Protein AF-A0A2A2LIA4-F1 (afdb_monomer)

Sequence (223 aa):
MKGRTFFHKDDDEQIWFKDVHNFESSIDRNDKFMRRLDEADVTEELPTFEFWTTPRPILTLPLILPIAAPSRVIEQTTTTTSLPEPTKKPNPGTKICPGGFTTIQHNCYRKINKKLTYELADKACKDLNKNAHLPIFTSNSEIEDITTKFGDSYWLAMKRDKQDVYKWVLPNGQEVTYFNWKKKKYRWLSDLDEPSNTGGHEDCVESYIYYDEAKMNDLECDA

InterPro domains:
  IPR001304 C-type lectin-like [PF00059] (115-222)
  IPR001304 C-type lectin-like [PS50041] (104-223)
  IPR001304 C-type lectin-like [SM00034] (97-223)
  IPR016186 C-type lectin-like/link domain superfamily [G3DSA:3.10.100.10] (76-223)
  IPR016187 C-type lectin fold [SSF56436] (80-222)
  IPR050111 C-type lectin and snaclec domain-containing protein [PTHR22803] (79-222)

Solvent-accessible surface area (backbone atoms only — not comparable to full-atom values): 14747 Å² total; per-residue (Å²): 131,59,40,25,29,38,30,28,59,77,95,69,74,96,76,72,91,82,85,79,76,100,69,79,96,66,93,65,86,84,78,97,77,89,84,82,90,79,87,84,92,78,93,75,91,78,83,88,78,84,81,81,84,77,87,78,86,84,81,83,78,83,85,79,78,86,79,84,78,81,82,81,80,84,80,81,81,78,84,77,90,75,78,87,77,80,85,75,76,81,63,97,80,66,80,77,46,62,92,86,35,44,69,51,96,94,44,23,38,30,86,41,98,45,70,46,29,50,68,56,37,42,49,50,19,36,72,76,34,85,51,23,29,34,38,79,70,81,47,70,67,60,48,47,55,48,39,75,73,66,63,74,46,27,48,36,42,41,30,48,34,93,90,41,82,91,39,44,23,35,90,87,70,47,71,63,90,60,86,55,50,35,66,56,94,53,92,88,49,74,94,57,39,40,74,62,44,69,98,74,56,29,42,23,32,30,39,38,75,52,97,92,40,73,19,34,33,51,32,46,45,81,89

Secondary structure (DSSP, 8-state):
--EEEEEE---------SSS----S---S---------------PPP------PPPP------PPPPPPPP----------PPPPP-PPPPTTS--PPTTPEEETTEEEEEEEEE--HHHHHHHHHHH-TTEES-----HHHHHHHHHHH-S-EEEEEEE-SS-TT-EE-TTSPBP----B---SSTT-GGGPSS--GGG---EEEEEEETTEEEEEEE-TT-

Foldseek 3Di:
DFAEEWEAADPDDDDDDPDDDPDDPDPDDDDDDDDDPDDDDDDDDDDDDDDDDDDDDDDDDDDDDDDDDDDDDDDDDDDDDDDDDPDDDDDPPDPDEPPQWDDDPNHTYHYDHHHDFQVVRQVVQCVVPVSYGHAQDDDQSRQLSCCVVPPHKTWHQWWQDPVDNVWIAGPVRHTRDDFFWDDDPDPPCPCGTPPNCVVVAQGTWMFDQDPNGTHIYGGHRGD

Structure (mmCIF, N/CA/C/O backbone):
data_AF-A0A2A2LIA4-F1
#
_entry.id   AF-A0A2A2LIA4-F1
#
loop_
_atom_site.group_PDB
_atom_site.id
_atom_site.type_symbol
_atom_site.label_atom_id
_atom_site.label_alt_id
_atom_site.label_comp_id
_atom_site.label_asym_id
_atom_site.label_entity_id
_atom_site.label_seq_id
_atom_site.pdbx_PDB_ins_code
_atom_site.Cartn_x
_atom_site.Cartn_y
_atom_site.Cartn_z
_atom_site.occupancy
_atom_site.B_iso_or_equi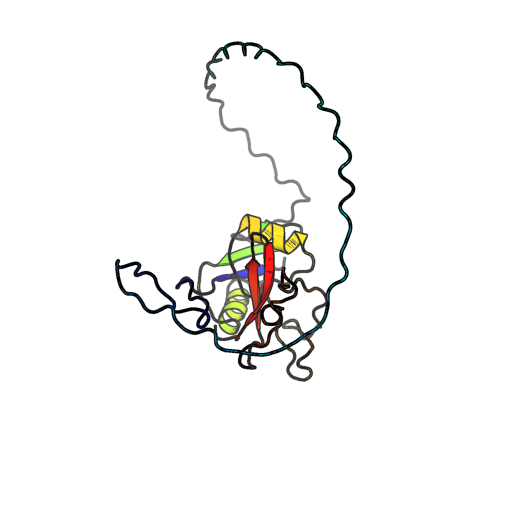v
_atom_site.auth_seq_id
_atom_site.auth_comp_id
_atom_site.auth_asym_id
_atom_site.auth_atom_id
_atom_site.pdbx_PDB_model_num
ATOM 1 N N . MET A 1 1 ? -19.290 9.794 5.042 1.00 50.97 1 MET A N 1
ATOM 2 C CA . MET A 1 1 ? -17.862 9.561 5.352 1.00 50.97 1 MET A CA 1
ATOM 3 C C . MET A 1 1 ? -17.317 8.529 4.380 1.00 50.97 1 MET A C 1
ATOM 5 O O . MET A 1 1 ? -18.082 7.653 3.986 1.00 50.97 1 MET A O 1
ATOM 9 N N . LYS A 1 2 ? -16.056 8.668 3.958 1.00 57.84 2 LYS A N 1
ATOM 10 C CA . LYS A 1 2 ? -15.375 7.681 3.109 1.00 57.84 2 LYS A CA 1
ATOM 11 C C . LYS A 1 2 ? -14.790 6.579 3.994 1.00 57.84 2 LYS A C 1
ATOM 13 O O . LYS A 1 2 ? -14.280 6.881 5.071 1.00 57.84 2 LYS A O 1
ATOM 18 N N . GLY A 1 3 ? -14.956 5.329 3.582 1.00 52.12 3 GLY A N 1
ATOM 19 C CA . GLY A 1 3 ? -14.364 4.171 4.248 1.00 52.12 3 GLY A CA 1
ATOM 20 C C . GLY A 1 3 ? -13.067 3.782 3.551 1.00 52.12 3 GLY A C 1
ATOM 21 O O . GLY A 1 3 ? -12.868 4.091 2.384 1.00 52.12 3 GLY A O 1
ATOM 22 N N . ARG A 1 4 ? -12.176 3.107 4.255 1.00 76.88 4 ARG A N 1
ATOM 23 C CA . ARG A 1 4 ? -11.009 2.444 3.687 1.00 76.88 4 ARG A CA 1
ATOM 24 C C . ARG A 1 4 ? -11.081 0.985 4.091 1.00 76.88 4 ARG A C 1
ATOM 26 O O . ARG A 1 4 ? -11.391 0.666 5.239 1.00 76.88 4 ARG A O 1
ATOM 33 N N . THR A 1 5 ? -10.858 0.105 3.141 1.00 59.53 5 THR A N 1
ATOM 34 C CA . THR A 1 5 ? -10.964 -1.340 3.332 1.00 59.53 5 THR A CA 1
ATOM 35 C C . THR A 1 5 ? -9.731 -1.998 2.788 1.00 59.53 5 THR A C 1
ATOM 37 O O . THR A 1 5 ? -9.160 -1.511 1.825 1.00 59.53 5 THR A O 1
ATOM 40 N N . PHE A 1 6 ? -9.337 -3.098 3.400 1.00 68.56 6 PHE A N 1
ATOM 41 C CA . PHE A 1 6 ? -8.179 -3.856 2.969 1.00 68.56 6 PHE A CA 1
ATOM 42 C C . PHE A 1 6 ? -8.475 -5.345 3.041 1.00 68.56 6 PHE A C 1
ATOM 44 O O . PHE A 1 6 ? -9.321 -5.786 3.825 1.00 68.56 6 PHE A O 1
ATOM 51 N N . PHE A 1 7 ? -7.792 -6.078 2.176 1.00 63.38 7 PHE A N 1
ATOM 52 C CA . PHE A 1 7 ? -7.954 -7.500 1.937 1.00 63.38 7 PHE A CA 1
ATOM 53 C C . PHE A 1 7 ? -6.605 -8.175 2.145 1.00 63.38 7 PHE A C 1
ATOM 55 O O . PHE A 1 7 ? -5.570 -7.563 1.875 1.00 63.38 7 PHE A O 1
ATOM 62 N N . HIS A 1 8 ? -6.637 -9.402 2.654 1.00 53.94 8 HIS A N 1
ATOM 63 C CA . HIS A 1 8 ? -5.439 -10.213 2.831 1.00 53.94 8 HIS A CA 1
ATOM 64 C C . HIS A 1 8 ? -4.835 -10.619 1.495 1.00 53.94 8 HIS A C 1
ATOM 66 O O . HIS A 1 8 ? -5.548 -10.764 0.505 1.00 53.94 8 HIS A O 1
ATOM 72 N N . LYS A 1 9 ? -3.533 -10.875 1.522 1.00 55.34 9 LYS A N 1
ATOM 73 C CA . LYS A 1 9 ? -2.814 -11.683 0.541 1.00 55.34 9 LYS A CA 1
ATOM 74 C C . LYS A 1 9 ? -2.535 -13.050 1.175 1.00 55.34 9 LYS A C 1
ATOM 76 O O . LYS A 1 9 ? -2.606 -13.188 2.392 1.00 55.34 9 LYS A O 1
ATOM 81 N N . ASP A 1 10 ? -2.339 -14.074 0.367 1.00 48.66 10 ASP A N 1
ATOM 82 C CA . ASP A 1 10 ? -2.285 -15.465 0.787 1.00 48.66 10 ASP A CA 1
ATOM 83 C C . ASP A 1 10 ? -1.450 -15.805 2.044 1.00 48.66 10 ASP A C 1
ATOM 85 O O . ASP A 1 10 ? -0.236 -15.671 2.042 1.00 48.66 10 ASP A O 1
ATOM 89 N N . ASP A 1 11 ? -2.082 -16.372 3.081 1.00 50.31 11 ASP A N 1
ATOM 90 C CA . ASP A 1 11 ? -1.447 -17.367 3.954 1.00 50.31 11 ASP A CA 1
ATOM 91 C C . ASP A 1 11 ? -1.184 -18.624 3.116 1.00 50.31 11 ASP A C 1
ATOM 93 O O . ASP A 1 11 ? -2.090 -19.441 2.965 1.00 50.31 11 ASP A O 1
ATOM 97 N N . ASP A 1 12 ? -0.016 -18.704 2.494 1.00 39.28 12 ASP A N 1
ATOM 98 C CA . ASP A 1 12 ? 0.720 -19.943 2.252 1.00 39.28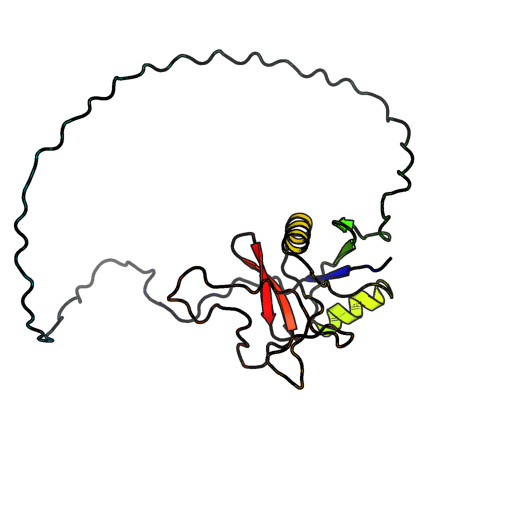 12 ASP A CA 1
ATOM 99 C C . ASP A 1 12 ? 2.209 -19.574 2.233 1.00 39.28 12 ASP A C 1
ATOM 101 O O . ASP A 1 12 ? 2.725 -18.994 1.288 1.00 39.28 12 ASP A O 1
ATOM 105 N N . GLU A 1 13 ? 2.851 -19.893 3.354 1.00 35.91 13 GLU A N 1
ATOM 106 C CA . GLU A 1 13 ? 4.274 -20.182 3.508 1.00 35.91 13 GLU A CA 1
ATOM 107 C C . GLU A 1 13 ? 5.313 -19.117 3.114 1.00 35.91 13 GLU A C 1
ATOM 109 O O . GLU A 1 13 ? 5.518 -18.715 1.973 1.00 35.91 13 GLU A O 1
ATOM 114 N N . GLN A 1 14 ? 6.133 -18.791 4.112 1.00 37.91 14 GLN A N 1
ATOM 115 C CA . GLN A 1 14 ? 7.548 -18.516 3.910 1.00 37.91 14 GLN A CA 1
ATOM 116 C C . GLN A 1 14 ? 8.137 -19.481 2.862 1.00 37.91 14 GLN A C 1
ATOM 118 O O . GLN A 1 14 ? 8.337 -20.656 3.163 1.00 37.91 14 GLN A O 1
ATOM 123 N N . ILE A 1 15 ? 8.453 -18.986 1.663 1.00 27.44 15 ILE A N 1
ATOM 124 C CA . ILE A 1 15 ? 9.435 -19.588 0.752 1.00 27.44 15 ILE A CA 1
ATOM 125 C C . ILE A 1 15 ? 10.368 -18.477 0.271 1.00 27.44 15 ILE A C 1
ATOM 127 O O . ILE A 1 15 ? 10.061 -17.758 -0.668 1.00 27.44 15 ILE A O 1
ATOM 131 N N . TRP A 1 16 ? 11.332 -18.085 1.110 1.00 22.58 16 TRP A N 1
ATOM 132 C CA . TRP A 1 16 ? 12.700 -18.628 1.229 1.00 22.58 16 TRP A CA 1
ATOM 133 C C . TRP A 1 16 ? 13.611 -18.138 0.101 1.00 22.58 16 TRP A C 1
ATOM 135 O O . TRP A 1 16 ? 13.330 -18.326 -1.079 1.00 22.58 16 TRP A O 1
ATOM 145 N N . PHE A 1 17 ? 14.756 -17.573 0.499 1.00 26.48 17 PHE A N 1
ATOM 146 C CA . PHE A 1 17 ? 15.964 -17.534 -0.317 1.00 26.48 17 PHE A CA 1
ATOM 147 C C . PHE A 1 17 ? 16.120 -18.858 -1.082 1.00 26.48 17 PHE A C 1
ATOM 149 O O . PHE A 1 17 ? 16.369 -19.908 -0.493 1.00 26.48 17 PHE A O 1
ATOM 156 N N . LYS A 1 18 ? 15.994 -18.779 -2.399 1.00 26.25 18 LYS A N 1
ATOM 157 C CA . LYS A 1 18 ? 16.414 -19.774 -3.381 1.00 26.25 18 LYS A CA 1
ATOM 158 C C . LYS A 1 18 ? 17.190 -18.933 -4.396 1.00 26.25 18 LYS A C 1
ATOM 160 O O . LYS A 1 18 ? 16.578 -18.227 -5.177 1.00 26.25 18 LYS A O 1
ATOM 165 N N . ASP A 1 19 ? 18.494 -18.715 -4.288 1.00 28.97 19 ASP A N 1
ATOM 166 C CA . ASP A 1 19 ? 19.585 -19.599 -3.913 1.00 28.97 19 ASP A CA 1
ATOM 167 C C . ASP A 1 19 ? 20.674 -18.830 -3.154 1.00 28.97 19 ASP A C 1
ATOM 169 O O . ASP A 1 19 ? 21.338 -17.982 -3.741 1.00 28.97 19 ASP A O 1
ATOM 173 N N . VAL A 1 20 ? 20.955 -19.185 -1.899 1.00 30.81 20 VAL A N 1
ATOM 174 C CA . VAL A 1 20 ? 22.342 -19.186 -1.408 1.00 30.81 20 VAL A CA 1
ATOM 175 C C . VAL A 1 20 ? 22.462 -20.276 -0.339 1.00 30.81 20 VAL A C 1
ATOM 177 O O . VAL A 1 20 ? 21.836 -20.197 0.711 1.00 30.81 20 VAL A O 1
ATOM 180 N N . HIS A 1 21 ? 23.289 -21.282 -0.622 1.00 28.61 21 HIS A N 1
ATOM 181 C CA . HIS A 1 21 ? 23.721 -22.355 0.284 1.00 28.61 21 HIS A CA 1
ATOM 182 C C . HIS A 1 21 ? 22.735 -23.491 0.575 1.00 28.61 21 HIS A C 1
ATOM 184 O O . HIS A 1 21 ? 22.315 -23.731 1.703 1.00 28.61 21 HIS A O 1
ATOM 190 N N . ASN A 1 22 ? 22.570 -24.346 -0.432 1.00 30.38 22 ASN A N 1
ATOM 191 C CA . ASN A 1 22 ? 22.435 -25.782 -0.203 1.00 30.38 22 ASN A CA 1
ATOM 192 C C . ASN A 1 22 ? 23.801 -26.358 0.256 1.00 30.38 22 ASN A C 1
ATOM 194 O O . ASN A 1 22 ? 24.481 -27.051 -0.497 1.00 30.38 22 ASN A O 1
ATOM 198 N N . PHE A 1 23 ? 24.246 -26.004 1.469 1.00 31.83 23 PHE A N 1
ATOM 199 C CA . PHE A 1 23 ? 25.424 -26.600 2.109 1.00 31.83 23 PHE A CA 1
ATOM 200 C C . PHE A 1 23 ? 25.097 -27.005 3.553 1.00 31.83 23 PHE A C 1
ATOM 202 O O . PHE A 1 23 ? 25.142 -26.208 4.485 1.00 31.83 23 PHE A O 1
ATOM 209 N N . GLU A 1 24 ? 24.746 -28.286 3.659 1.00 31.02 24 GLU A N 1
ATOM 210 C CA . GLU A 1 24 ? 25.014 -29.202 4.770 1.00 31.02 24 GLU A CA 1
ATOM 211 C C . GLU A 1 24 ? 24.326 -28.959 6.123 1.00 31.02 24 GLU A C 1
ATOM 213 O O . GLU A 1 24 ? 24.878 -28.403 7.069 1.00 31.02 24 GLU A O 1
ATOM 218 N N . SER A 1 25 ? 23.170 -29.611 6.280 1.00 34.22 25 SER A N 1
ATOM 219 C CA . SER A 1 25 ? 22.813 -30.262 7.546 1.00 34.22 25 SER A CA 1
ATOM 220 C C . SER A 1 25 ? 22.955 -31.784 7.418 1.00 34.22 25 SER A C 1
ATOM 222 O O . SER A 1 25 ? 21.998 -32.542 7.508 1.00 34.22 25 SER A O 1
ATOM 224 N N . SER A 1 26 ? 24.188 -32.251 7.232 1.00 29.53 26 SER A N 1
ATOM 225 C CA . SER A 1 26 ? 24.583 -33.571 7.727 1.00 29.53 26 SER A CA 1
ATOM 226 C C . SER A 1 26 ? 26.056 -33.535 8.108 1.00 29.53 26 SER A C 1
ATOM 228 O O . SER A 1 26 ? 26.933 -33.954 7.357 1.00 29.53 26 SER A O 1
ATOM 230 N N . ILE A 1 27 ? 26.329 -33.048 9.318 1.00 37.44 27 ILE A N 1
ATOM 231 C CA . ILE A 1 27 ? 27.496 -33.529 10.054 1.00 37.44 27 ILE A CA 1
ATOM 232 C C . ILE A 1 27 ? 27.199 -35.001 10.361 1.00 37.44 27 ILE A C 1
ATOM 234 O O . ILE A 1 27 ? 26.662 -35.332 11.418 1.00 37.44 27 ILE A O 1
ATOM 238 N N . ASP A 1 28 ? 27.498 -35.871 9.399 1.00 34.09 28 ASP A N 1
ATOM 239 C CA . ASP A 1 28 ? 27.907 -37.228 9.709 1.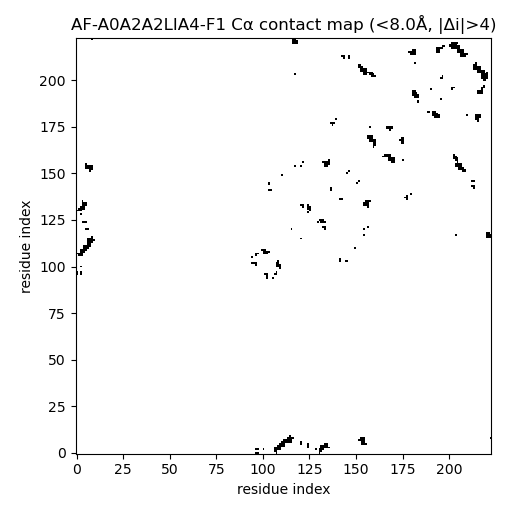00 34.09 28 ASP A CA 1
ATOM 240 C C . ASP A 1 28 ? 29.435 -37.253 9.782 1.00 34.09 28 ASP A C 1
ATOM 242 O O . ASP A 1 28 ? 30.156 -36.550 9.070 1.00 34.09 28 ASP A O 1
ATOM 246 N N . ARG A 1 29 ? 29.921 -37.992 10.767 1.00 41.97 29 ARG A N 1
ATOM 247 C CA . ARG A 1 29 ? 31.320 -38.049 11.166 1.00 41.97 29 ARG A CA 1
ATOM 248 C C . ARG A 1 29 ? 32.117 -38.787 10.092 1.00 41.97 29 ARG A C 1
ATOM 250 O O . ARG A 1 29 ? 31.703 -39.848 9.649 1.00 41.97 29 ARG A O 1
ATOM 257 N N . ASN A 1 30 ? 33.325 -38.286 9.833 1.00 36.50 30 ASN A N 1
ATOM 258 C CA . ASN A 1 30 ? 34.375 -38.870 8.987 1.00 36.50 30 ASN A CA 1
ATOM 259 C C . ASN A 1 30 ? 34.140 -38.773 7.468 1.00 36.50 30 ASN A C 1
ATOM 261 O O . ASN A 1 30 ? 33.537 -39.664 6.895 1.00 36.50 30 ASN A O 1
ATOM 265 N N . ASP A 1 31 ? 34.765 -37.799 6.795 1.00 35.97 31 ASP A N 1
ATOM 266 C CA . ASP A 1 31 ? 35.871 -38.114 5.872 1.00 35.97 31 ASP A CA 1
ATOM 267 C C . ASP A 1 31 ? 36.610 -36.853 5.372 1.00 35.97 31 ASP A C 1
ATOM 269 O O . ASP A 1 31 ? 36.166 -36.089 4.525 1.00 35.97 31 ASP A O 1
ATOM 273 N N . LYS A 1 32 ? 37.780 -36.607 5.958 1.00 46.34 32 LYS A N 1
ATOM 274 C CA . LYS A 1 32 ? 39.064 -36.447 5.260 1.00 46.34 32 LYS A CA 1
ATOM 275 C C . LYS A 1 32 ? 39.058 -35.986 3.781 1.00 46.34 32 LYS A C 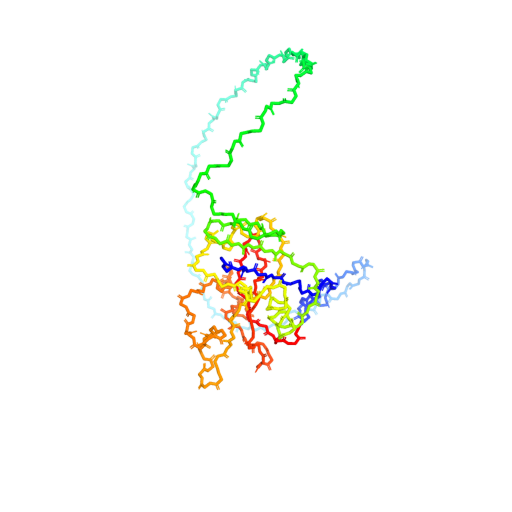1
ATOM 277 O O . LYS A 1 32 ? 39.597 -36.693 2.935 1.00 46.34 32 LYS A O 1
ATOM 282 N N . PHE A 1 33 ? 38.634 -34.760 3.464 1.00 32.88 33 PHE A N 1
ATOM 283 C CA . PHE A 1 33 ? 39.023 -34.141 2.181 1.00 32.88 33 PHE A CA 1
ATOM 284 C C . PHE A 1 33 ? 39.131 -32.607 2.212 1.00 32.88 33 PHE A C 1
ATOM 286 O O . PHE A 1 33 ? 38.572 -31.904 1.384 1.00 32.88 33 PHE A O 1
ATOM 293 N N . MET A 1 34 ? 39.921 -32.069 3.147 1.00 34.44 34 MET A N 1
ATOM 294 C CA . MET A 1 34 ? 40.510 -30.732 3.002 1.00 34.44 34 MET A CA 1
ATOM 295 C C . MET A 1 34 ? 41.998 -30.877 2.681 1.00 34.44 34 MET A C 1
ATOM 297 O O . MET A 1 34 ? 42.831 -30.995 3.581 1.00 34.44 34 MET A O 1
ATOM 301 N N . ARG A 1 35 ? 42.339 -30.901 1.387 1.00 38.00 35 ARG A N 1
ATOM 302 C CA . ARG A 1 35 ? 43.696 -30.609 0.900 1.00 38.00 35 ARG A CA 1
ATOM 303 C C . ARG A 1 35 ? 43.664 -29.941 -0.472 1.00 38.00 35 ARG A C 1
ATOM 305 O O . ARG A 1 35 ? 43.346 -30.600 -1.456 1.00 38.00 35 ARG A O 1
ATOM 312 N N . ARG A 1 36 ? 44.151 -28.697 -0.465 1.00 32.00 36 ARG A N 1
ATOM 313 C CA . ARG A 1 36 ? 44.955 -27.961 -1.463 1.00 32.00 36 ARG A CA 1
ATOM 314 C C . ARG A 1 36 ? 44.364 -26.583 -1.728 1.00 32.00 36 ARG A C 1
ATOM 316 O O . ARG A 1 36 ? 43.536 -26.400 -2.609 1.00 32.00 36 ARG A O 1
ATOM 323 N N . LEU A 1 37 ? 44.822 -25.631 -0.921 1.00 37.22 37 LEU A N 1
ATOM 324 C CA . LEU A 1 37 ? 44.979 -24.254 -1.356 1.00 37.22 37 LEU A CA 1
ATOM 325 C C . LEU A 1 37 ? 46.366 -24.200 -1.996 1.00 37.22 37 LEU A C 1
ATOM 327 O O . LEU A 1 37 ? 47.349 -24.168 -1.261 1.00 37.22 37 LEU A O 1
ATOM 331 N N . ASP A 1 38 ? 46.432 -24.252 -3.323 1.00 33.97 38 ASP A N 1
ATOM 332 C CA . ASP A 1 38 ? 47.653 -23.919 -4.050 1.00 33.97 38 ASP A CA 1
ATOM 333 C C . ASP A 1 38 ? 47.463 -22.534 -4.685 1.00 33.97 38 ASP A C 1
ATOM 335 O O . ASP A 1 38 ? 46.590 -22.319 -5.523 1.00 33.97 38 ASP A O 1
ATOM 339 N N . GLU A 1 39 ? 48.286 -21.614 -4.180 1.00 44.91 39 GLU A N 1
ATOM 340 C CA . GLU A 1 39 ? 49.074 -20.640 -4.938 1.00 44.91 39 GLU A CA 1
ATOM 341 C C . GLU A 1 39 ? 48.329 -19.572 -5.757 1.00 44.91 39 GLU A C 1
ATOM 343 O O . GLU A 1 39 ? 48.030 -19.729 -6.938 1.00 44.91 39 GLU A O 1
ATOM 348 N N . ALA A 1 40 ? 48.186 -18.390 -5.150 1.00 35.53 40 ALA A N 1
ATOM 349 C CA . ALA A 1 40 ? 48.294 -17.134 -5.882 1.00 35.53 40 ALA A CA 1
ATOM 350 C C . ALA A 1 40 ? 49.143 -16.144 -5.072 1.00 35.53 40 ALA A C 1
ATOM 352 O O . ALA A 1 40 ? 48.756 -15.656 -4.011 1.00 35.53 40 ALA A O 1
ATOM 353 N N . ASP A 1 41 ? 50.337 -15.945 -5.610 1.00 42.81 41 ASP A N 1
ATOM 354 C CA . ASP A 1 41 ? 51.388 -14.994 -5.289 1.00 42.81 41 ASP A CA 1
ATOM 355 C C . ASP A 1 41 ? 50.880 -13.542 -5.342 1.00 42.81 41 ASP A C 1
ATOM 357 O O . ASP A 1 41 ? 50.453 -13.078 -6.397 1.00 42.81 41 ASP A O 1
ATOM 361 N N . VAL A 1 42 ? 50.923 -12.831 -4.210 1.00 40.28 42 VAL A N 1
ATOM 362 C CA . VAL A 1 42 ? 50.971 -11.362 -4.174 1.00 40.28 42 VAL A CA 1
ATOM 363 C C . VAL A 1 42 ? 51.849 -10.949 -2.994 1.00 40.28 42 VAL A C 1
ATOM 365 O O . VAL A 1 42 ? 51.424 -10.919 -1.838 1.00 40.28 42 VAL A O 1
ATOM 368 N N . THR A 1 43 ? 53.103 -10.644 -3.303 1.00 42.88 43 THR A N 1
ATOM 369 C CA . THR A 1 43 ? 54.037 -9.947 -2.424 1.00 42.88 43 THR A CA 1
ATOM 370 C C . THR A 1 43 ? 53.655 -8.471 -2.320 1.00 42.88 43 THR A C 1
ATOM 372 O O . THR A 1 43 ? 53.888 -7.727 -3.268 1.00 42.88 43 THR A O 1
ATOM 375 N N . GLU A 1 44 ? 53.153 -8.019 -1.172 1.00 46.41 44 GLU A N 1
ATOM 376 C CA . GLU A 1 44 ? 53.311 -6.621 -0.750 1.00 46.41 44 GLU A CA 1
ATOM 377 C C . GLU A 1 44 ? 53.603 -6.559 0.755 1.00 46.41 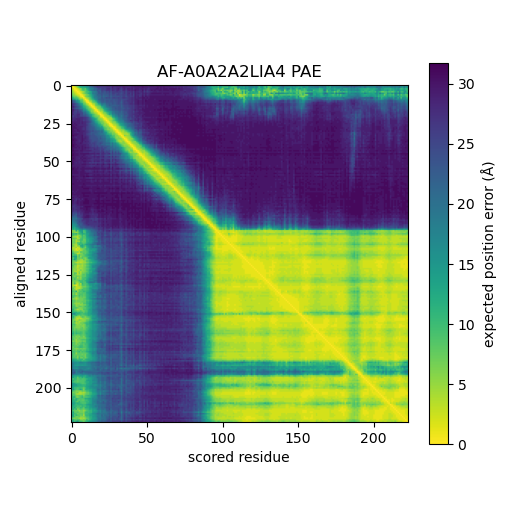44 GLU A C 1
ATOM 379 O O . GLU A 1 44 ? 52.888 -7.120 1.587 1.00 46.41 44 GLU A O 1
ATOM 384 N N . GLU A 1 45 ? 54.723 -5.917 1.088 1.00 46.88 45 GLU A N 1
ATOM 385 C CA . GLU A 1 45 ? 55.256 -5.782 2.440 1.00 46.88 45 GLU A CA 1
ATOM 386 C C . GLU A 1 45 ? 54.385 -4.850 3.296 1.00 46.88 45 GLU A C 1
ATOM 388 O O . GLU A 1 45 ? 54.133 -3.699 2.936 1.00 46.88 45 GLU A O 1
ATOM 393 N N . LEU A 1 46 ? 53.954 -5.329 4.467 1.00 45.59 46 LEU A N 1
ATOM 394 C CA . LEU A 1 46 ? 53.284 -4.511 5.480 1.00 45.59 46 LEU A CA 1
ATOM 395 C C . LEU A 1 46 ? 54.314 -3.934 6.470 1.00 45.59 46 LEU A C 1
ATOM 397 O O . LEU A 1 46 ? 55.186 -4.671 6.938 1.00 45.59 46 LEU A O 1
ATOM 401 N N . PRO A 1 47 ? 54.211 -2.645 6.847 1.00 43.94 47 PRO A N 1
ATOM 402 C CA . PRO A 1 47 ? 55.163 -2.007 7.746 1.00 43.94 47 PRO A CA 1
ATOM 403 C C . PRO A 1 47 ? 55.016 -2.523 9.183 1.00 43.94 47 PRO A C 1
ATOM 405 O O . PRO A 1 47 ? 53.916 -2.643 9.726 1.00 43.94 47 PRO A O 1
ATOM 408 N N . THR A 1 48 ? 56.156 -2.788 9.818 1.00 46.16 48 THR A N 1
ATOM 409 C CA . THR A 1 48 ? 56.265 -3.191 11.222 1.00 46.16 48 THR A CA 1
ATOM 410 C C . THR A 1 48 ? 55.804 -2.060 12.141 1.00 46.16 48 THR A C 1
ATOM 412 O O . THR A 1 48 ? 56.456 -1.020 12.238 1.00 46.16 48 THR A O 1
ATOM 415 N N . PHE A 1 49 ? 54.681 -2.267 12.828 1.00 45.38 49 PHE A N 1
ATOM 416 C CA . PHE A 1 49 ? 54.177 -1.366 13.861 1.00 45.38 49 PHE A CA 1
ATOM 417 C C . PHE A 1 49 ? 54.735 -1.807 15.220 1.00 45.38 49 PHE A C 1
ATOM 419 O O . PHE A 1 49 ? 54.427 -2.899 15.700 1.00 45.38 49 PHE A O 1
ATOM 426 N N . GLU A 1 50 ? 55.586 -0.983 15.830 1.00 52.44 50 GLU A N 1
ATOM 427 C CA . GLU A 1 50 ? 56.126 -1.258 17.162 1.00 52.44 50 GLU A CA 1
ATOM 428 C C . GLU A 1 50 ? 55.049 -1.068 18.239 1.00 52.44 50 GLU A C 1
ATOM 430 O O . GLU A 1 50 ? 54.452 0.002 18.392 1.00 52.44 50 GLU A O 1
ATOM 435 N N . PHE A 1 51 ? 54.796 -2.132 18.999 1.00 40.91 51 PHE A N 1
ATOM 436 C CA . PHE A 1 51 ? 53.847 -2.145 20.105 1.00 40.91 51 PHE A CA 1
ATOM 437 C C . PHE A 1 51 ? 54.474 -1.524 21.358 1.00 40.91 51 PHE A C 1
ATOM 439 O O . PHE A 1 51 ? 55.223 -2.173 22.085 1.00 40.91 51 PHE A O 1
ATOM 446 N N . TRP A 1 52 ? 54.106 -0.282 21.665 1.00 44.59 52 TRP A N 1
ATOM 447 C CA . TRP A 1 52 ? 54.335 0.306 22.984 1.00 44.59 52 TRP A CA 1
ATOM 448 C C . TRP A 1 52 ? 53.270 -0.209 23.959 1.00 44.59 52 TRP A C 1
ATOM 450 O O . TRP A 1 52 ? 52.117 0.223 23.932 1.00 44.59 52 TRP A O 1
ATOM 460 N N . THR A 1 53 ? 53.637 -1.148 24.832 1.00 50.44 53 THR A N 1
ATOM 461 C CA . THR A 1 53 ? 52.774 -1.604 25.930 1.00 50.44 53 THR A CA 1
ATOM 462 C C . THR A 1 53 ? 52.891 -0.651 27.118 1.00 50.44 53 THR A C 1
ATOM 464 O O . THR A 1 53 ? 53.871 -0.700 27.862 1.00 50.44 53 THR A O 1
ATOM 467 N N . THR A 1 54 ? 51.887 0.196 27.339 1.00 63.28 54 THR A N 1
ATOM 468 C CA . THR A 1 54 ? 51.714 0.889 28.624 1.00 63.28 54 THR A CA 1
ATOM 469 C C . THR A 1 54 ? 50.795 0.066 29.539 1.00 63.28 54 THR A C 1
ATOM 471 O O . THR A 1 54 ? 49.766 -0.445 29.083 1.00 63.28 54 THR A O 1
ATOM 474 N N . PRO A 1 55 ? 51.132 -0.114 30.830 1.00 57.34 55 PRO A N 1
ATOM 475 C CA . PRO A 1 55 ? 50.278 -0.849 31.755 1.00 57.34 55 PRO A CA 1
ATOM 476 C C . PRO A 1 55 ? 49.036 -0.023 32.118 1.00 57.34 55 PRO A C 1
ATOM 478 O O . PRO A 1 55 ? 49.130 1.140 32.512 1.00 57.34 55 PRO A O 1
ATOM 481 N N . ARG A 1 56 ? 47.855 -0.639 31.995 1.00 57.81 56 ARG A N 1
ATOM 482 C CA . ARG A 1 56 ? 46.576 -0.054 32.425 1.00 57.81 56 ARG A CA 1
ATOM 483 C C . ARG A 1 56 ? 46.466 -0.080 33.958 1.00 57.81 56 ARG A C 1
ATOM 485 O O . ARG A 1 56 ? 46.788 -1.108 34.553 1.00 57.81 56 ARG A O 1
ATOM 492 N N . PRO A 1 57 ? 45.960 0.984 34.606 1.00 52.44 57 PRO A N 1
ATOM 493 C CA . PRO A 1 57 ? 45.663 0.952 36.032 1.00 52.44 57 PRO A CA 1
ATOM 494 C C . PRO A 1 57 ? 44.444 0.059 36.307 1.00 52.44 57 PRO A C 1
ATOM 496 O O . PRO A 1 57 ? 43.422 0.141 35.625 1.00 52.44 57 PRO A O 1
ATOM 499 N N . ILE A 1 58 ? 44.566 -0.804 37.316 1.00 61.22 58 ILE A N 1
ATOM 500 C CA . ILE A 1 58 ? 43.502 -1.691 37.794 1.00 61.22 58 ILE A CA 1
ATOM 501 C C . ILE A 1 58 ? 42.549 -0.862 38.663 1.00 61.22 58 ILE A C 1
ATOM 503 O O . ILE A 1 58 ? 42.911 -0.448 39.762 1.00 61.22 58 ILE A O 1
ATOM 507 N N . LEU A 1 59 ? 41.329 -0.618 38.174 1.00 56.41 59 LEU A N 1
ATOM 508 C CA . LEU A 1 59 ? 40.238 -0.065 38.978 1.00 56.41 59 LEU A CA 1
ATOM 509 C C . LEU A 1 59 ? 39.586 -1.207 39.773 1.00 56.41 59 LEU A C 1
ATOM 511 O O . LEU A 1 59 ? 38.881 -2.044 39.211 1.00 56.41 59 LEU A O 1
ATOM 515 N N . THR A 1 60 ? 39.813 -1.254 41.082 1.00 61.62 60 THR A N 1
ATOM 516 C CA . THR A 1 60 ? 39.090 -2.158 41.984 1.00 61.62 60 THR A CA 1
ATOM 517 C C . THR A 1 60 ? 37.706 -1.581 42.284 1.00 61.62 60 THR A C 1
ATOM 519 O O . THR A 1 60 ? 37.602 -0.558 42.964 1.00 61.62 60 THR A O 1
ATOM 522 N N . LEU A 1 61 ? 36.642 -2.223 41.791 1.00 57.34 61 LEU A N 1
ATOM 523 C CA . LEU A 1 61 ? 35.271 -1.914 42.207 1.00 57.34 61 LEU A CA 1
ATOM 524 C C . LEU A 1 61 ? 34.992 -2.473 43.616 1.00 57.34 61 LEU A C 1
ATOM 526 O O . LEU A 1 61 ? 35.355 -3.619 43.890 1.00 57.34 61 LEU A O 1
ATOM 530 N N . PRO A 1 62 ? 34.315 -1.716 44.500 1.00 63.38 62 PRO A N 1
ATOM 531 C CA . PRO A 1 62 ? 33.875 -2.230 45.789 1.00 63.38 62 PRO A CA 1
ATOM 532 C C . PRO A 1 62 ? 32.706 -3.214 45.627 1.00 63.38 62 PRO A C 1
ATOM 534 O O . PRO A 1 62 ? 31.781 -3.000 44.843 1.00 63.38 62 PRO A O 1
ATOM 537 N N . LEU A 1 63 ? 32.761 -4.293 46.409 1.00 58.75 63 LEU A N 1
ATOM 538 C CA . LEU A 1 63 ? 31.744 -5.337 46.497 1.00 58.75 63 LEU A CA 1
ATOM 539 C C . LEU A 1 63 ? 30.503 -4.776 47.218 1.00 58.75 63 LEU A C 1
ATOM 541 O O . LEU A 1 63 ? 30.524 -4.568 48.430 1.00 58.75 63 LEU A O 1
ATOM 545 N N . ILE A 1 64 ? 29.430 -4.496 46.477 1.00 63.94 64 ILE A N 1
ATOM 546 C CA . ILE A 1 64 ? 28.152 -4.054 47.050 1.00 63.94 64 ILE A CA 1
ATOM 547 C C . ILE A 1 64 ? 27.378 -5.295 47.512 1.00 63.94 64 ILE A C 1
ATOM 549 O O . ILE A 1 64 ? 27.049 -6.167 46.709 1.00 63.94 64 ILE A O 1
ATOM 553 N N . LEU A 1 65 ? 27.104 -5.376 48.816 1.00 60.53 65 LEU A N 1
ATOM 554 C CA . LEU A 1 65 ? 26.248 -6.399 49.421 1.00 60.53 65 LEU A CA 1
ATOM 555 C C . LEU A 1 65 ? 24.791 -6.234 48.943 1.00 60.53 65 LEU A C 1
ATOM 557 O O . LEU A 1 65 ? 24.313 -5.099 48.852 1.00 60.53 65 LEU A O 1
ATOM 561 N N . PRO A 1 66 ? 24.049 -7.325 48.681 1.00 63.75 66 PRO A N 1
ATOM 562 C CA . PRO A 1 66 ? 22.649 -7.227 48.297 1.00 63.75 66 PRO A CA 1
ATOM 563 C C . PRO A 1 66 ? 21.788 -6.814 49.499 1.00 63.75 66 PRO A C 1
ATOM 565 O O . PRO A 1 66 ? 21.746 -7.494 50.525 1.00 63.75 66 PRO A O 1
ATOM 568 N N . ILE A 1 67 ? 21.082 -5.692 49.356 1.00 58.78 67 ILE A N 1
ATOM 569 C CA . ILE A 1 67 ? 20.035 -5.259 50.284 1.00 58.78 67 ILE A CA 1
ATOM 570 C C . ILE A 1 67 ? 18.829 -6.184 50.087 1.00 58.78 67 ILE A C 1
ATOM 572 O O . ILE A 1 67 ? 18.308 -6.315 48.980 1.00 58.78 67 ILE A O 1
ATOM 576 N N . ALA A 1 68 ? 18.406 -6.840 51.168 1.00 61.69 68 ALA A N 1
ATOM 577 C CA . ALA A 1 68 ? 17.227 -7.694 51.203 1.00 61.69 68 ALA A CA 1
ATOM 578 C C . ALA A 1 68 ? 15.964 -6.901 50.823 1.00 61.69 68 ALA A C 1
ATOM 580 O O . ALA A 1 68 ? 15.661 -5.866 51.417 1.00 61.69 68 ALA A O 1
ATOM 581 N N . ALA A 1 69 ? 15.223 -7.398 49.832 1.00 62.41 69 ALA A N 1
ATOM 582 C CA . ALA A 1 69 ? 13.935 -6.844 49.442 1.00 62.41 69 ALA A CA 1
ATOM 583 C C . ALA A 1 69 ? 12.861 -7.185 50.499 1.00 62.41 69 ALA A C 1
ATOM 585 O O . ALA A 1 69 ? 12.801 -8.332 50.949 1.00 62.41 69 ALA A O 1
ATOM 586 N N . PRO A 1 70 ? 11.993 -6.236 50.894 1.00 63.16 70 PRO A N 1
ATOM 587 C CA . PRO A 1 70 ? 10.881 -6.521 51.792 1.00 63.16 70 PRO A CA 1
ATOM 588 C C . PRO A 1 70 ? 9.801 -7.362 51.094 1.00 63.16 70 PRO A C 1
ATOM 590 O O . PRO A 1 70 ? 9.387 -7.079 49.968 1.00 63.16 70 PRO A O 1
ATOM 593 N N . SER A 1 71 ? 9.335 -8.397 51.796 1.00 54.12 71 SER A N 1
ATOM 594 C CA . SER A 1 71 ? 8.232 -9.269 51.393 1.00 54.12 71 SER A CA 1
ATOM 595 C C . SER A 1 71 ? 6.959 -8.468 51.114 1.00 54.12 71 SER A C 1
ATOM 597 O O . SER A 1 71 ? 6.476 -7.711 51.956 1.00 54.12 71 SER A O 1
ATOM 599 N N . ARG A 1 72 ? 6.406 -8.660 49.915 1.00 59.81 72 ARG A N 1
ATOM 600 C CA . ARG A 1 72 ? 5.170 -8.035 49.444 1.00 59.81 72 ARG A CA 1
ATOM 601 C C . ARG A 1 72 ? 3.979 -8.652 50.184 1.00 59.81 72 ARG A C 1
ATOM 603 O O . ARG A 1 72 ? 3.697 -9.837 50.029 1.00 59.81 72 ARG A O 1
ATOM 610 N N . VAL A 1 73 ? 3.295 -7.843 50.988 1.00 57.88 73 VAL A N 1
ATOM 611 C CA . VAL A 1 73 ? 1.986 -8.173 51.565 1.00 57.88 73 VAL A CA 1
ATOM 612 C C . VAL A 1 73 ? 0.985 -8.264 50.411 1.00 57.88 73 VAL A C 1
ATOM 614 O O . VAL A 1 73 ? 0.852 -7.327 49.626 1.00 57.88 73 VAL A O 1
ATOM 617 N N . ILE A 1 74 ? 0.330 -9.415 50.265 1.00 56.34 74 ILE A N 1
ATOM 618 C CA . ILE A 1 74 ? -0.732 -9.622 49.279 1.00 56.34 74 ILE A CA 1
ATOM 619 C C . ILE A 1 74 ? -2.001 -8.972 49.839 1.00 56.34 74 ILE A C 1
ATOM 621 O O . ILE A 1 74 ? -2.680 -9.554 50.681 1.00 56.34 74 ILE A O 1
ATOM 625 N N . GLU A 1 75 ? -2.310 -7.755 49.393 1.00 62.19 75 GLU A N 1
ATOM 626 C CA . GLU A 1 75 ? -3.629 -7.155 49.596 1.00 62.19 75 GLU A CA 1
ATOM 627 C C . GLU A 1 75 ? -4.644 -7.878 48.707 1.00 62.19 75 GLU A C 1
ATOM 629 O O . GLU A 1 75 ? -4.584 -7.844 47.477 1.00 62.19 75 GLU A O 1
ATOM 634 N N . GLN A 1 76 ? -5.567 -8.587 49.353 1.00 47.19 76 GLN A N 1
ATOM 635 C CA . GLN A 1 76 ? -6.679 -9.257 48.699 1.00 47.19 76 GLN A CA 1
ATOM 636 C C . GLN A 1 76 ? -7.641 -8.211 48.129 1.00 47.19 76 GLN A C 1
ATOM 638 O O . GLN A 1 76 ? -8.286 -7.464 48.862 1.00 47.19 76 GLN A O 1
ATOM 643 N N . THR A 1 77 ? -7.748 -8.181 46.804 1.00 46.22 77 THR A N 1
ATOM 644 C CA . THR A 1 77 ? -8.740 -7.398 46.071 1.00 46.22 77 THR A CA 1
ATOM 645 C C . THR A 1 77 ? -10.138 -7.946 46.362 1.00 46.22 77 THR A C 1
ATOM 647 O O . THR A 1 77 ? -10.546 -8.983 45.838 1.00 46.22 77 THR A O 1
ATOM 650 N N . THR A 1 78 ? -10.892 -7.251 47.209 1.00 44.72 78 THR A N 1
ATOM 651 C CA . THR A 1 78 ? -12.326 -7.477 47.381 1.00 44.72 78 THR A CA 1
ATOM 652 C C . THR A 1 78 ? -13.051 -7.061 46.102 1.00 44.72 78 THR A C 1
ATOM 654 O O . THR A 1 78 ? -13.048 -5.904 45.686 1.00 44.72 78 THR A O 1
ATOM 657 N N . THR A 1 79 ? -13.657 -8.045 45.439 1.00 41.38 79 THR A N 1
ATOM 658 C CA . THR A 1 79 ? -14.476 -7.849 44.239 1.00 41.38 79 THR A CA 1
ATOM 659 C C . THR A 1 79 ? -15.824 -7.264 44.654 1.00 41.38 79 THR A C 1
ATOM 661 O O . THR A 1 79 ? -16.766 -7.990 44.968 1.00 41.38 79 THR A O 1
ATOM 664 N N . THR A 1 80 ? -15.917 -5.936 44.681 1.00 43.00 80 THR A N 1
ATOM 665 C CA . THR A 1 80 ? -17.195 -5.228 44.809 1.00 43.00 80 THR A CA 1
ATOM 666 C C . THR A 1 80 ? -17.883 -5.231 43.449 1.00 43.00 80 THR A C 1
ATOM 668 O O . THR A 1 80 ? -17.499 -4.505 42.537 1.00 43.00 80 THR A O 1
ATOM 671 N N . THR A 1 81 ? -18.899 -6.081 43.315 1.00 48.97 81 THR A N 1
ATOM 672 C CA . THR A 1 81 ? -19.819 -6.108 42.173 1.00 48.97 81 THR A CA 1
ATOM 673 C C . THR A 1 81 ? -20.643 -4.819 42.183 1.00 48.97 81 THR A C 1
ATOM 675 O O . THR A 1 81 ? -21.579 -4.694 42.972 1.00 48.97 81 THR A O 1
ATOM 678 N N . SER A 1 82 ? -20.279 -3.843 41.346 1.00 50.12 82 SER A N 1
ATOM 679 C CA . SER A 1 82 ? -21.077 -2.638 41.103 1.00 50.12 82 SER A CA 1
ATOM 680 C C . SER A 1 82 ? -21.884 -2.752 39.802 1.00 50.12 82 SER A C 1
ATOM 682 O O . SER A 1 82 ? -21.427 -3.254 38.778 1.00 50.12 82 SER A O 1
ATOM 684 N N . LEU A 1 83 ? -23.137 -2.317 39.917 1.00 60.75 83 LEU A N 1
ATOM 685 C CA . LEU A 1 83 ? -24.227 -2.277 38.938 1.00 60.75 83 LEU A CA 1
ATOM 686 C C . LEU A 1 83 ? -23.845 -1.492 37.655 1.00 60.75 83 LEU A C 1
ATOM 688 O O . LEU A 1 83 ? -23.061 -0.548 37.760 1.00 60.75 83 LEU A O 1
ATOM 692 N N . PRO A 1 84 ? -24.393 -1.817 36.461 1.00 53.44 84 PRO A N 1
ATOM 693 C CA . PRO A 1 84 ? -24.025 -1.150 35.209 1.00 53.44 84 PRO A CA 1
ATOM 694 C C . PRO A 1 84 ? -24.301 0.360 35.242 1.00 53.44 84 PRO A C 1
ATOM 696 O O . PRO A 1 84 ? -25.417 0.804 35.515 1.00 53.44 84 PRO A O 1
ATOM 699 N N . GLU A 1 85 ? -23.265 1.140 34.933 1.00 53.84 85 GLU A N 1
ATOM 700 C CA . GLU A 1 85 ? -23.313 2.597 34.818 1.00 53.84 85 GLU A CA 1
ATOM 701 C C . GLU A 1 85 ? -24.228 3.029 33.648 1.00 53.84 85 GLU A C 1
ATOM 703 O O . GLU A 1 85 ? -24.207 2.407 32.578 1.00 53.84 85 GLU A O 1
ATOM 708 N N . PRO A 1 86 ? -25.054 4.082 33.814 1.00 51.19 86 PRO A N 1
ATOM 709 C CA . PRO A 1 86 ? -25.972 4.545 32.781 1.00 51.19 86 PRO A CA 1
ATOM 710 C C . PRO A 1 86 ? -25.221 5.128 31.576 1.00 51.19 86 PRO A C 1
ATOM 712 O O . PRO A 1 86 ? -24.263 5.888 31.701 1.00 51.19 86 PRO A O 1
ATOM 715 N N . THR A 1 87 ? -25.707 4.784 30.383 1.00 57.19 87 THR A N 1
ATOM 716 C CA . THR A 1 87 ? -25.152 5.128 29.067 1.00 57.19 87 THR A CA 1
ATOM 717 C C . THR A 1 87 ? -24.772 6.607 28.928 1.00 57.19 87 THR A C 1
ATOM 719 O O . THR A 1 87 ? -25.630 7.476 28.744 1.00 57.19 87 THR A O 1
ATOM 722 N N . LYS A 1 88 ? -23.465 6.889 28.944 1.00 51.44 88 LYS A N 1
ATOM 723 C CA . LYS A 1 88 ? -22.888 8.194 28.600 1.00 51.44 88 LYS A CA 1
ATOM 724 C C . LYS A 1 88 ? -23.192 8.509 27.129 1.00 51.44 88 LYS A C 1
ATOM 726 O O . LYS A 1 88 ? -22.800 7.759 26.237 1.00 51.44 88 LYS A O 1
ATOM 731 N N . LYS A 1 89 ? -23.913 9.609 26.872 1.00 46.25 89 LYS A N 1
ATOM 732 C CA . LYS A 1 89 ? -24.220 10.097 25.513 1.00 46.25 89 LYS A CA 1
ATOM 733 C C . LYS A 1 89 ? -22.931 10.222 24.675 1.00 46.25 89 LYS A C 1
ATOM 735 O O . LYS A 1 89 ?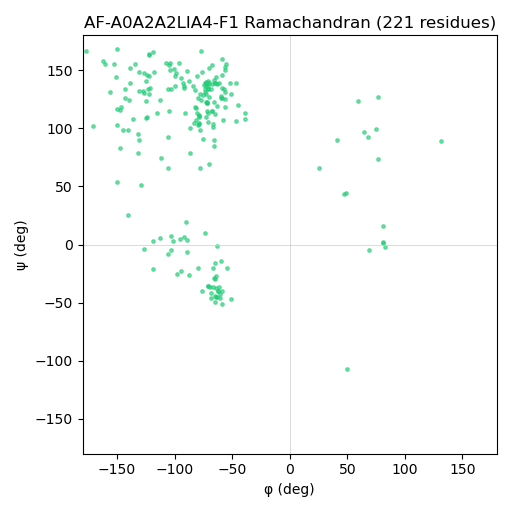 -21.939 10.733 25.202 1.00 46.25 89 LYS A O 1
ATOM 740 N N . PRO A 1 90 ? -22.936 9.830 23.384 1.00 52.28 90 PRO A N 1
ATOM 741 C CA . PRO A 1 90 ? -21.797 10.048 22.498 1.00 52.28 90 PRO A CA 1
ATOM 742 C C . PRO A 1 90 ? -21.474 11.541 22.391 1.00 52.28 90 PRO A C 1
ATOM 744 O O . PRO A 1 90 ? -22.370 12.369 22.225 1.00 52.28 90 PRO A O 1
ATOM 747 N N . ASN A 1 91 ? -20.191 11.884 22.494 1.00 47.22 91 ASN A N 1
ATOM 748 C CA . ASN A 1 91 ? -19.723 13.263 22.413 1.00 47.22 91 ASN A CA 1
ATOM 749 C C . ASN A 1 91 ? -19.917 13.786 20.965 1.00 47.22 91 ASN A C 1
ATOM 751 O O . ASN A 1 91 ? -19.531 13.080 20.028 1.00 47.22 91 ASN A O 1
ATOM 755 N N . PRO A 1 92 ? -20.460 14.997 20.726 1.00 46.53 92 PRO A N 1
ATOM 756 C CA . PRO A 1 92 ? -20.769 15.500 19.375 1.00 46.53 92 PRO A CA 1
ATOM 757 C C . PRO A 1 92 ? -19.566 15.701 18.430 1.00 46.53 92 PRO A C 1
ATOM 759 O O . PRO A 1 92 ? -19.756 16.092 17.283 1.00 46.53 92 PRO A O 1
ATOM 762 N N . GLY A 1 93 ? -18.334 15.447 18.885 1.00 51.28 93 GLY A N 1
ATOM 763 C CA . GLY A 1 93 ? -17.104 15.564 18.090 1.00 51.28 93 GLY A CA 1
ATOM 764 C C . GLY A 1 93 ? -16.500 14.239 17.609 1.00 51.28 93 GLY A C 1
ATOM 765 O O . GLY A 1 93 ? -15.521 14.253 16.864 1.00 51.28 93 GLY A O 1
ATOM 766 N N . THR A 1 94 ? -17.041 13.087 18.011 1.00 52.47 94 THR A N 1
ATOM 767 C CA . THR A 1 94 ? -16.513 11.787 17.564 1.00 52.47 94 THR A CA 1
ATOM 768 C C . THR A 1 94 ? -17.005 11.490 16.150 1.00 52.47 94 THR A C 1
ATOM 770 O O . THR A 1 94 ? -18.193 11.254 15.947 1.00 52.47 94 THR A O 1
ATOM 773 N N . LYS A 1 95 ? -16.106 11.504 15.154 1.00 60.78 95 LYS A N 1
ATOM 774 C CA . LYS A 1 95 ? -16.417 11.030 13.796 1.00 60.78 95 LYS A CA 1
ATOM 775 C C . LYS A 1 95 ? -16.868 9.567 13.878 1.00 60.78 95 LYS A C 1
ATOM 777 O O . LYS A 1 95 ? -16.055 8.681 14.132 1.00 60.78 95 LYS A O 1
ATOM 782 N N . ILE A 1 96 ? -18.167 9.333 13.697 1.00 78.81 96 ILE A N 1
ATOM 783 C CA . ILE A 1 96 ? -18.763 7.996 13.764 1.00 78.81 96 ILE A CA 1
ATOM 784 C C . ILE A 1 96 ? -18.520 7.293 12.431 1.00 78.81 96 ILE A C 1
ATOM 786 O O . ILE A 1 96 ? -19.065 7.694 11.401 1.00 78.81 96 ILE A O 1
ATOM 790 N N . CYS A 1 97 ? -17.706 6.242 12.448 1.00 84.44 97 CYS A N 1
ATOM 791 C CA . CYS A 1 97 ? -17.517 5.401 11.278 1.00 84.44 97 CYS A CA 1
ATOM 792 C C . CYS A 1 97 ? -18.767 4.564 10.965 1.00 84.44 97 CYS A C 1
ATOM 794 O O . CYS A 1 97 ? -19.531 4.237 11.876 1.00 84.44 97 CYS A O 1
ATOM 796 N N . PRO A 1 98 ? -18.999 4.206 9.685 1.00 84.12 98 PRO A N 1
ATOM 797 C CA . PRO A 1 98 ? -20.076 3.288 9.327 1.00 84.12 98 PRO A CA 1
ATOM 798 C C . PRO A 1 98 ? -19.966 1.964 10.094 1.00 84.12 98 PRO A C 1
ATOM 800 O O . PRO A 1 98 ? -18.873 1.561 10.490 1.00 84.12 98 PRO A O 1
ATOM 803 N N . GLY A 1 99 ? -21.086 1.257 10.262 1.00 81.19 99 GLY A N 1
ATOM 804 C CA . GLY A 1 99 ? -21.104 -0.037 10.950 1.00 81.19 99 GLY A CA 1
ATOM 805 C C . GLY A 1 99 ? -20.047 -1.006 10.404 1.00 81.19 99 GLY A C 1
ATOM 806 O O . GLY A 1 99 ? -19.925 -1.196 9.193 1.00 81.19 99 GLY A O 1
ATOM 807 N N . GLY A 1 100 ? -19.259 -1.595 11.307 1.00 81.88 100 GLY A N 1
ATOM 808 C CA . GLY A 1 100 ? -18.158 -2.502 10.969 1.00 81.88 100 GLY A CA 1
ATOM 809 C C . GLY A 1 100 ? -16.835 -1.821 10.596 1.00 81.88 100 GLY A C 1
ATOM 810 O O . GLY A 1 100 ? -15.860 -2.526 10.357 1.00 81.88 100 GLY A O 1
ATOM 811 N N . PHE A 1 101 ? -16.769 -0.487 10.560 1.00 88.25 101 PHE A N 1
ATOM 812 C CA . PHE A 1 101 ? -15.520 0.260 10.410 1.00 88.25 101 PHE A CA 1
ATOM 813 C C . PHE A 1 101 ? -15.029 0.776 11.765 1.00 88.25 101 PHE A C 1
ATOM 815 O O . PHE A 1 101 ? -15.809 1.175 12.626 1.00 88.25 101 PHE A O 1
ATOM 822 N N . THR A 1 102 ? -13.714 0.806 11.925 1.00 87.12 102 THR A N 1
ATOM 823 C CA . THR A 1 102 ? -13.004 1.350 13.080 1.00 87.12 102 THR A CA 1
ATOM 824 C C . THR A 1 102 ? -12.435 2.717 12.727 1.00 87.12 102 THR A C 1
ATOM 826 O O . THR A 1 102 ? -11.817 2.879 11.675 1.00 87.12 102 THR A O 1
ATOM 829 N N . THR A 1 103 ? -12.617 3.698 13.606 1.00 88.31 103 THR A N 1
ATOM 830 C CA . THR A 1 103 ? -11.956 4.998 13.468 1.00 88.31 103 THR A CA 1
ATOM 831 C C . THR A 1 103 ? -10.477 4.853 13.802 1.00 88.31 103 THR A C 1
ATOM 833 O O . THR A 1 103 ? -10.139 4.447 14.911 1.00 88.31 103 THR A O 1
ATOM 836 N N . ILE A 1 104 ? -9.606 5.215 12.862 1.00 85.50 104 ILE A N 1
ATOM 837 C CA . ILE A 1 104 ? -8.172 5.400 13.107 1.00 85.50 104 ILE A CA 1
ATOM 838 C C . ILE A 1 104 ? -7.829 6.809 12.647 1.00 85.50 104 ILE A C 1
ATOM 840 O O . ILE A 1 104 ? -8.133 7.197 11.515 1.00 85.50 104 ILE A O 1
ATOM 844 N N . GLN A 1 105 ? -7.267 7.594 13.566 1.00 86.75 105 GLN A N 1
ATOM 845 C CA . GLN A 1 105 ? -7.055 9.031 13.408 1.00 86.75 105 GLN A CA 1
ATOM 846 C C . GLN A 1 105 ? -8.336 9.749 12.941 1.00 86.75 105 GLN A C 1
ATOM 848 O O . GLN A 1 105 ? -9.293 9.915 13.699 1.00 86.75 105 GLN A O 1
ATOM 853 N N . HIS A 1 106 ? -8.376 10.179 11.679 1.00 83.62 106 HIS A N 1
ATOM 854 C CA . HIS A 1 106 ? -9.481 10.936 11.092 1.00 83.62 106 HIS A CA 1
ATOM 855 C C . HIS A 1 106 ? -10.258 10.166 10.015 1.00 83.62 106 HIS A C 1
ATOM 857 O O . HIS A 1 106 ? -11.154 10.755 9.396 1.00 83.62 106 HIS A O 1
ATOM 863 N N . ASN A 1 107 ? -9.929 8.884 9.823 1.00 87.31 107 ASN A N 1
ATOM 864 C CA . ASN A 1 107 ? -10.415 8.007 8.762 1.00 87.31 107 ASN A CA 1
ATOM 865 C C . ASN A 1 107 ? -11.092 6.748 9.334 1.00 87.31 107 ASN A C 1
ATOM 867 O O . ASN A 1 107 ? -10.955 6.414 10.511 1.00 87.31 107 ASN A O 1
ATOM 871 N N . CYS A 1 108 ? -11.851 6.053 8.486 1.00 89.69 108 CYS A N 1
ATOM 872 C CA . CYS A 1 108 ? -12.587 4.844 8.846 1.00 89.69 108 CYS A CA 1
ATOM 873 C C . CYS A 1 108 ? -11.997 3.639 8.134 1.00 89.69 108 CYS A C 1
ATOM 875 O O . CYS A 1 108 ? -11.962 3.636 6.909 1.00 89.69 108 CYS A O 1
ATOM 877 N N . TYR A 1 109 ? -11.613 2.610 8.881 1.00 89.81 109 TYR A N 1
ATOM 878 C CA . TYR A 1 109 ? -10.931 1.430 8.362 1.00 89.81 109 TYR A CA 1
ATOM 879 C C . TYR A 1 109 ? -11.676 0.148 8.666 1.00 89.81 109 TYR A C 1
ATOM 881 O O . TYR A 1 109 ? -12.257 -0.002 9.739 1.00 89.81 109 TYR A O 1
ATOM 889 N N . ARG A 1 110 ? -11.620 -0.810 7.749 1.00 89.06 110 ARG A N 1
ATOM 890 C CA . ARG A 1 110 ? -12.130 -2.152 7.993 1.00 89.06 110 ARG A CA 1
ATOM 891 C C . ARG A 1 110 ? -11.245 -3.192 7.325 1.00 89.06 110 ARG A C 1
ATOM 893 O O . ARG A 1 110 ? -11.055 -3.158 6.112 1.00 89.06 110 ARG A O 1
ATOM 900 N N . LYS A 1 111 ? -10.791 -4.146 8.131 1.00 87.75 111 LYS A N 1
ATOM 901 C CA . LYS A 1 111 ? -10.172 -5.376 7.653 1.00 87.75 111 LYS A CA 1
ATOM 902 C C . LYS A 1 111 ? -11.232 -6.290 7.069 1.00 87.75 111 LYS A C 1
ATOM 904 O O . LYS A 1 111 ? -12.262 -6.525 7.710 1.00 87.75 111 LYS A O 1
ATOM 909 N N . ILE A 1 112 ? -10.979 -6.811 5.880 1.00 85.81 112 ILE A N 1
ATOM 910 C CA . ILE A 1 112 ? -11.759 -7.890 5.297 1.00 85.81 112 ILE A CA 1
ATOM 911 C C . ILE A 1 112 ? -10.839 -9.096 5.176 1.00 85.81 112 ILE A C 1
ATOM 913 O O . ILE A 1 112 ? -9.897 -9.083 4.391 1.00 85.81 112 ILE A O 1
ATOM 917 N N . ASN A 1 113 ? -11.135 -10.142 5.950 1.00 83.12 113 ASN A N 1
ATOM 918 C CA . ASN A 1 113 ? -10.330 -11.358 5.971 1.00 83.12 113 ASN A CA 1
ATOM 919 C C . ASN A 1 113 ? -10.620 -12.241 4.751 1.00 83.12 113 ASN A C 1
ATOM 921 O O . ASN A 1 113 ? -11.236 -13.300 4.868 1.00 83.12 113 ASN A O 1
ATOM 925 N N . LYS A 1 114 ? -10.278 -11.750 3.561 1.00 84.81 114 LYS A N 1
ATOM 926 C CA . LYS A 1 114 ? -10.449 -12.455 2.295 1.00 84.81 114 LYS A CA 1
ATOM 927 C C . LYS A 1 114 ? -9.269 -12.145 1.386 1.00 84.81 114 LYS A C 1
ATOM 929 O O . LYS A 1 114 ? -8.925 -10.979 1.230 1.00 84.81 114 LYS A O 1
ATOM 934 N N . LYS A 1 115 ? -8.734 -13.195 0.770 1.00 84.25 115 LYS A N 1
ATOM 935 C CA . LYS A 1 115 ? -7.668 -13.144 -0.228 1.00 84.25 115 LYS A CA 1
ATOM 936 C C . LYS A 1 115 ? -8.234 -12.753 -1.587 1.00 84.25 115 LYS A C 1
ATOM 938 O O . LYS A 1 115 ? -9.227 -13.349 -2.013 1.00 84.25 115 LYS A O 1
ATOM 943 N N . LEU A 1 116 ? -7.677 -11.720 -2.213 1.00 89.00 116 LEU A N 1
ATOM 944 C CA . LEU A 1 116 ? -8.117 -11.191 -3.506 1.00 89.00 116 LEU A CA 1
ATOM 945 C C . LEU A 1 116 ? -6.929 -10.565 -4.240 1.00 89.00 116 LEU A C 1
ATOM 947 O O . LEU A 1 116 ? -6.141 -9.866 -3.608 1.00 89.00 116 LEU A O 1
ATOM 951 N N . THR A 1 117 ? -6.897 -10.708 -5.566 1.00 94.00 117 THR A N 1
ATOM 952 C CA . THR A 1 117 ? -6.036 -9.884 -6.427 1.00 94.00 117 THR A CA 1
ATOM 953 C C . THR A 1 117 ? -6.369 -8.407 -6.239 1.00 94.00 117 THR A C 1
ATOM 955 O O . THR A 1 117 ? -7.480 -8.066 -5.801 1.00 94.00 117 THR A O 1
ATOM 958 N N . TYR A 1 118 ? -5.448 -7.514 -6.604 1.00 94.00 118 TYR A N 1
ATOM 959 C CA . TYR A 1 118 ? -5.633 -6.073 -6.428 1.00 94.00 118 TYR A CA 1
ATOM 960 C C . TYR A 1 118 ? -6.978 -5.596 -7.001 1.00 94.00 118 TYR A C 1
ATOM 962 O O . TYR A 1 118 ? -7.743 -4.899 -6.329 1.00 94.00 118 TYR A O 1
ATOM 970 N N . GLU A 1 119 ? -7.314 -6.020 -8.224 1.00 92.94 119 GLU A N 1
ATOM 971 C CA . GLU A 1 119 ? -8.511 -5.530 -8.919 1.00 92.94 119 GLU A CA 1
ATOM 972 C C . GLU A 1 119 ? -9.802 -6.013 -8.264 1.00 92.94 119 GLU A C 1
ATOM 974 O O . GLU A 1 119 ? -10.791 -5.277 -8.160 1.00 92.94 119 GLU A O 1
ATOM 979 N N . LEU A 1 120 ? -9.795 -7.252 -7.770 1.00 93.38 120 LEU A N 1
ATOM 980 C CA . LEU A 1 120 ? -10.921 -7.794 -7.028 1.00 93.38 120 LEU A CA 1
ATOM 981 C C . LEU A 1 120 ? -11.041 -7.142 -5.650 1.00 93.38 120 LEU A C 1
ATOM 983 O O . LEU A 1 120 ? -12.163 -6.906 -5.197 1.00 93.38 120 LEU A O 1
ATOM 987 N N . ALA A 1 121 ? -9.923 -6.817 -5.001 1.00 90.94 121 ALA A N 1
ATOM 988 C CA . ALA A 1 121 ? -9.897 -6.122 -3.722 1.00 90.94 121 ALA A CA 1
ATOM 989 C C . ALA A 1 121 ? -10.458 -4.697 -3.852 1.00 90.94 121 ALA A C 1
ATOM 991 O O . ALA A 1 121 ? -11.373 -4.328 -3.109 1.00 90.94 121 ALA A O 1
ATOM 992 N N . ASP A 1 122 ? -9.999 -3.916 -4.834 1.00 89.44 122 ASP A N 1
ATOM 993 C CA . ASP A 1 122 ? -10.514 -2.567 -5.096 1.00 89.44 122 ASP A CA 1
ATOM 994 C C . ASP A 1 122 ? -12.009 -2.586 -5.446 1.00 89.44 122 ASP A C 1
ATOM 996 O O . ASP A 1 122 ? -12.801 -1.804 -4.905 1.00 89.44 122 ASP A O 1
ATOM 1000 N N . LYS A 1 123 ? -12.440 -3.548 -6.272 1.00 90.44 123 LYS A N 1
ATOM 1001 C CA . LYS A 1 123 ? -13.865 -3.749 -6.553 1.00 90.44 123 LYS A CA 1
ATOM 1002 C C . LYS A 1 123 ? -14.655 -4.085 -5.284 1.00 90.44 123 LYS A C 1
ATOM 1004 O O . LYS A 1 123 ? -15.704 -3.489 -5.041 1.00 90.44 123 LYS A O 1
ATOM 1009 N N . ALA A 1 124 ? -14.160 -5.001 -4.457 1.00 89.06 124 ALA A N 1
ATOM 1010 C CA . ALA A 1 124 ? -14.850 -5.431 -3.245 1.00 89.06 124 ALA A CA 1
ATOM 1011 C C . ALA A 1 124 ? -14.978 -4.301 -2.206 1.00 89.06 124 ALA A C 1
ATOM 1013 O O . ALA A 1 124 ? -15.971 -4.247 -1.477 1.00 89.06 124 ALA A O 1
ATOM 1014 N N . CYS A 1 125 ? -14.029 -3.357 -2.175 1.00 86.75 125 CYS A N 1
ATOM 1015 C CA . CYS A 1 125 ? -14.149 -2.126 -1.391 1.00 86.75 125 CYS A CA 1
ATOM 1016 C C . CYS A 1 125 ? -15.389 -1.321 -1.818 1.00 86.75 125 CYS A C 1
ATOM 1018 O O . CYS A 1 125 ? -16.230 -0.977 -0.984 1.00 86.75 125 CYS A O 1
ATOM 1020 N N . LYS A 1 126 ? -15.526 -1.073 -3.126 1.00 86.06 126 LYS A N 1
ATOM 1021 C CA . LYS A 1 126 ? -16.632 -0.302 -3.719 1.00 86.06 126 LYS A CA 1
ATOM 1022 C C . LYS A 1 126 ? -17.986 -0.990 -3.523 1.00 86.06 126 LYS A C 1
ATOM 1024 O O . LYS A 1 126 ? -18.976 -0.312 -3.244 1.00 86.06 126 LYS A O 1
ATOM 1029 N N . ASP A 1 127 ? -18.016 -2.321 -3.616 1.00 87.06 127 ASP A N 1
ATOM 1030 C CA . ASP A 1 127 ? -19.219 -3.131 -3.387 1.00 87.06 127 ASP A CA 1
ATOM 1031 C C . ASP A 1 127 ? -19.672 -3.081 -1.915 1.00 87.06 127 ASP A C 1
ATOM 1033 O O . ASP A 1 127 ? -20.871 -3.046 -1.633 1.00 87.06 127 ASP A O 1
ATOM 1037 N N . LEU A 1 128 ? -18.732 -3.040 -0.961 1.00 82.69 128 LEU A N 1
ATOM 1038 C CA . LEU A 1 128 ? -19.055 -2.958 0.467 1.00 82.69 128 LEU A CA 1
ATOM 1039 C C . LEU A 1 128 ? -19.683 -1.608 0.836 1.00 82.69 128 LEU A C 1
ATOM 1041 O O . LEU A 1 128 ? -20.603 -1.525 1.654 1.00 82.69 128 LEU A O 1
ATOM 1045 N N . ASN A 1 129 ? -19.143 -0.529 0.279 1.00 78.62 129 ASN A N 1
ATOM 1046 C CA . ASN A 1 129 ? -19.670 0.813 0.437 1.00 78.62 129 ASN A CA 1
ATOM 1047 C C . ASN A 1 129 ? -19.206 1.649 -0.753 1.00 78.62 129 ASN A C 1
ATOM 1049 O O . ASN A 1 129 ? -18.013 1.733 -1.011 1.00 78.62 129 ASN A O 1
ATOM 1053 N N . LYS A 1 130 ? -20.118 2.371 -1.408 1.00 81.44 130 LYS A N 1
ATOM 1054 C CA . LYS A 1 130 ? -19.782 3.243 -2.550 1.00 81.44 130 LYS A CA 1
ATOM 1055 C C . LYS A 1 130 ? -18.688 4.285 -2.269 1.00 81.44 130 LYS A C 1
ATOM 1057 O O . LYS A 1 130 ? -18.115 4.840 -3.196 1.00 81.44 130 LYS A O 1
ATOM 1062 N N . ASN A 1 131 ? -18.449 4.603 -0.995 1.00 79.69 131 ASN A N 1
ATOM 1063 C CA . ASN A 1 131 ? -17.409 5.530 -0.557 1.00 79.69 131 ASN A CA 1
ATOM 1064 C C . ASN A 1 131 ? -16.179 4.817 0.031 1.00 79.69 131 ASN A C 1
ATOM 1066 O O . ASN A 1 131 ? -15.344 5.494 0.633 1.00 79.69 131 ASN A O 1
ATOM 1070 N N . ALA A 1 132 ? -16.115 3.486 -0.044 1.00 85.62 132 ALA A N 1
ATOM 1071 C CA . ALA A 1 132 ? -14.972 2.695 0.373 1.00 85.62 132 ALA A CA 1
ATOM 1072 C C . ALA A 1 132 ? -14.043 2.387 -0.802 1.00 85.62 132 ALA A C 1
ATOM 1074 O O . ALA A 1 132 ? -14.479 2.200 -1.935 1.00 85.62 132 ALA A O 1
ATOM 1075 N N . HIS A 1 133 ? -12.749 2.380 -0.508 1.00 91.00 133 HIS A N 1
ATOM 1076 C CA . HIS A 1 133 ? -11.668 2.102 -1.446 1.00 91.00 133 HIS A CA 1
ATOM 1077 C C . HIS A 1 133 ? -10.498 1.455 -0.690 1.00 91.00 133 HIS A C 1
ATOM 1079 O O . HIS A 1 133 ? -10.485 1.466 0.548 1.00 91.00 133 HIS A O 1
ATOM 1085 N N . LEU A 1 134 ? -9.517 0.919 -1.418 1.00 93.50 134 LEU A N 1
ATOM 1086 C CA . LEU A 1 134 ? -8.256 0.474 -0.818 1.00 93.50 134 LEU A CA 1
ATOM 1087 C C . LEU A 1 134 ? -7.581 1.621 -0.039 1.00 93.50 134 LEU A C 1
ATOM 1089 O O . LEU A 1 134 ? -7.806 2.794 -0.351 1.00 93.50 134 LEU A O 1
ATOM 1093 N N . PRO A 1 135 ? -6.772 1.358 0.997 1.00 91.81 135 PRO A N 1
ATOM 1094 C CA . PRO A 1 135 ? -6.188 2.410 1.816 1.00 91.81 135 PRO A CA 1
ATOM 1095 C C . PRO A 1 135 ? -5.226 3.293 1.011 1.00 91.81 135 PRO A C 1
ATOM 1097 O O . PRO A 1 135 ? -4.499 2.822 0.138 1.00 91.81 135 PRO A O 1
ATOM 1100 N N . ILE A 1 136 ? -5.222 4.590 1.326 1.00 90.50 136 ILE A N 1
ATOM 1101 C CA . ILE A 1 136 ? -4.279 5.576 0.783 1.00 90.50 136 ILE A CA 1
ATOM 1102 C C . ILE A 1 136 ? -3.618 6.250 1.970 1.00 90.50 136 ILE A C 1
ATOM 1104 O O . ILE A 1 136 ? -4.280 7.019 2.667 1.00 90.50 136 ILE A O 1
ATOM 1108 N N . PHE A 1 137 ? -2.344 5.976 2.208 1.00 87.06 137 PHE A N 1
ATOM 1109 C CA . PHE A 1 137 ? -1.651 6.558 3.349 1.00 87.06 137 PHE A CA 1
ATOM 1110 C C . PHE A 1 137 ? -1.010 7.888 3.027 1.00 87.06 137 PHE A C 1
ATOM 1112 O O . PHE A 1 137 ? -0.608 8.164 1.900 1.00 87.06 137 PHE A O 1
ATOM 1119 N N . THR A 1 138 ? -0.958 8.719 4.059 1.00 86.44 138 THR A N 1
ATOM 1120 C CA . THR A 1 138 ? -0.414 10.076 3.976 1.00 86.44 138 THR A CA 1
ATOM 1121 C C . THR A 1 138 ? 0.666 10.345 5.020 1.00 86.44 138 THR A C 1
ATOM 1123 O O . THR A 1 138 ? 1.247 11.428 5.029 1.00 86.44 138 THR A O 1
ATOM 1126 N N . SER A 1 139 ? 0.940 9.383 5.910 1.00 88.88 139 SER A N 1
ATOM 1127 C CA . SER A 1 139 ? 1.962 9.500 6.952 1.00 88.88 139 SER A CA 1
ATOM 1128 C C . SER A 1 139 ? 2.368 8.137 7.530 1.00 88.88 139 SER A C 1
ATOM 1130 O O . SER A 1 139 ? 1.580 7.191 7.496 1.00 88.88 139 SER A O 1
ATOM 1132 N N . ASN A 1 140 ? 3.565 8.070 8.133 1.00 88.94 140 ASN A N 1
ATOM 1133 C CA . ASN A 1 140 ? 4.042 6.873 8.847 1.00 88.94 140 ASN A CA 1
ATOM 1134 C C . ASN A 1 140 ? 3.146 6.531 10.048 1.00 88.94 140 ASN A C 1
ATOM 1136 O O . ASN A 1 140 ? 2.802 5.377 10.260 1.00 88.94 140 ASN A O 1
ATOM 1140 N N . SER A 1 141 ? 2.695 7.542 10.793 1.00 90.88 141 SER A N 1
ATOM 1141 C CA . SER A 1 141 ? 1.817 7.319 11.946 1.00 90.88 141 SER A CA 1
ATOM 1142 C C . SER A 1 141 ? 0.492 6.664 11.540 1.00 90.88 141 SER A C 1
ATOM 1144 O O . SER A 1 141 ? -0.017 5.816 12.263 1.00 90.88 141 SER A O 1
ATOM 1146 N N . GLU A 1 142 ? -0.062 7.011 10.371 1.00 88.50 142 GLU A N 1
ATOM 1147 C CA . GLU A 1 142 ? -1.301 6.392 9.887 1.00 88.50 142 GLU A CA 1
ATOM 1148 C C . GLU A 1 142 ? -1.121 4.899 9.587 1.00 88.50 142 GLU A C 1
ATOM 1150 O O . GLU A 1 142 ? -1.966 4.097 9.984 1.00 88.50 142 GLU A O 1
ATOM 1155 N N . ILE A 1 143 ? -0.027 4.511 8.922 1.00 87.06 143 ILE A N 1
ATOM 1156 C CA . ILE A 1 143 ? 0.227 3.099 8.615 1.00 87.06 143 ILE A CA 1
ATOM 1157 C C . ILE A 1 143 ? 0.601 2.299 9.873 1.00 87.06 143 ILE A C 1
ATOM 1159 O O . ILE A 1 143 ? 0.156 1.162 10.019 1.00 87.06 143 ILE A O 1
ATOM 1163 N N . GLU A 1 144 ? 1.332 2.892 10.820 1.00 88.12 144 GLU A N 1
ATOM 1164 C CA . GLU A 1 144 ? 1.673 2.277 12.111 1.00 88.12 144 GLU A CA 1
ATOM 1165 C C . GLU A 1 144 ? 0.428 2.005 12.966 1.00 88.12 144 GLU A C 1
ATOM 1167 O O . GLU A 1 144 ? 0.268 0.894 13.478 1.00 88.12 144 GLU A O 1
ATOM 1172 N N . ASP A 1 145 ? -0.496 2.967 13.072 1.00 89.19 145 ASP A N 1
ATOM 1173 C CA . ASP A 1 145 ? -1.742 2.798 13.829 1.00 89.19 145 ASP A CA 1
ATOM 1174 C C . ASP A 1 145 ? -2.610 1.669 13.243 1.00 89.19 145 ASP A C 1
ATOM 1176 O O . ASP A 1 145 ? -3.216 0.879 13.973 1.00 89.19 145 ASP A O 1
ATOM 1180 N N . ILE A 1 146 ? -2.668 1.574 11.912 1.00 85.50 146 ILE A N 1
ATOM 1181 C CA . ILE A 1 146 ? -3.412 0.529 11.194 1.00 85.50 146 ILE A CA 1
ATOM 1182 C C . ILE A 1 146 ? -2.757 -0.830 11.393 1.00 85.50 146 ILE A C 1
ATOM 1184 O O . ILE A 1 146 ? -3.453 -1.794 11.715 1.00 85.50 146 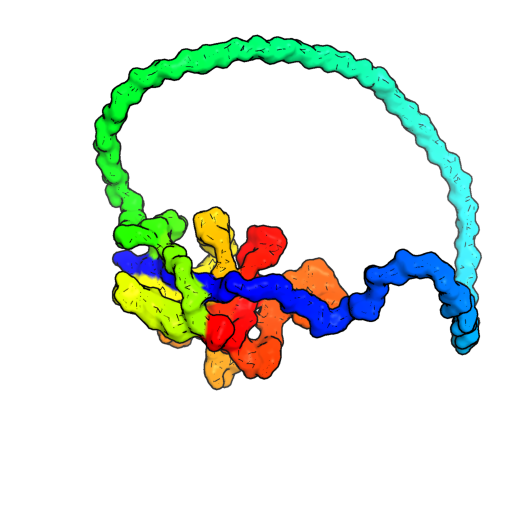ILE A O 1
ATOM 1188 N N . THR A 1 147 ? -1.437 -0.901 11.254 1.00 84.56 147 THR A N 1
ATOM 1189 C CA . THR A 1 147 ? -0.664 -2.136 11.430 1.00 84.56 147 THR A CA 1
ATOM 1190 C C . THR A 1 147 ? -0.783 -2.641 12.860 1.00 84.56 147 THR A C 1
ATOM 1192 O O . THR A 1 147 ? -1.111 -3.802 13.071 1.00 84.56 147 THR A O 1
ATOM 1195 N N . THR A 1 148 ? -0.661 -1.755 13.849 1.00 87.88 148 THR A N 1
ATOM 1196 C CA . THR A 1 148 ? -0.877 -2.080 15.267 1.00 87.88 148 THR A CA 1
ATOM 1197 C C . THR A 1 148 ? -2.290 -2.603 15.515 1.00 87.88 148 THR A C 1
ATOM 1199 O O . THR A 1 148 ? -2.499 -3.525 16.304 1.00 87.88 148 THR A O 1
ATOM 1202 N N . LYS A 1 149 ? -3.294 -2.013 14.854 1.00 86.69 149 LYS A N 1
ATOM 1203 C CA . LYS A 1 149 ? -4.695 -2.378 15.071 1.00 86.69 149 LYS A CA 1
ATOM 1204 C C . LYS A 1 149 ? -5.083 -3.697 14.412 1.00 86.69 149 LYS A C 1
ATOM 1206 O O . LYS A 1 149 ? -5.908 -4.428 14.963 1.00 86.69 149 LYS A O 1
ATOM 1211 N N . PHE A 1 150 ? -4.590 -3.936 13.206 1.00 83.31 150 PHE A N 1
ATOM 1212 C CA . PHE A 1 150 ? -5.128 -4.964 12.327 1.00 83.31 150 PHE A CA 1
ATOM 1213 C C . PHE A 1 150 ? -4.139 -6.049 11.957 1.00 83.31 150 PHE A C 1
ATOM 1215 O O . PHE A 1 150 ? -4.630 -7.111 11.584 1.00 83.31 150 PHE A O 1
ATOM 1222 N N . GLY A 1 151 ? -2.837 -5.773 12.081 1.00 76.44 151 GLY A N 1
ATOM 1223 C CA . GLY A 1 151 ? -1.705 -6.671 11.871 1.00 76.44 151 GLY A CA 1
ATOM 1224 C C . GLY A 1 151 ? -1.877 -7.565 10.665 1.00 76.44 151 GLY A C 1
ATOM 1225 O O . GLY A 1 151 ? -2.459 -8.619 10.845 1.00 76.44 151 GLY A O 1
ATOM 1226 N N . ASP A 1 152 ? -1.433 -7.128 9.483 1.00 76.81 152 ASP A N 1
ATOM 1227 C CA . ASP A 1 152 ? -1.298 -7.942 8.266 1.00 76.81 152 ASP A CA 1
ATOM 1228 C C . ASP A 1 152 ? -0.691 -7.138 7.109 1.00 76.81 152 ASP A C 1
ATOM 1230 O O . ASP A 1 152 ? -0.652 -5.904 7.162 1.00 76.81 152 ASP A O 1
ATOM 1234 N N . SER A 1 153 ? -0.276 -7.843 6.053 1.00 83.75 153 SER A N 1
ATOM 1235 C CA . SER A 1 153 ? -0.009 -7.263 4.732 1.00 83.75 153 SER A CA 1
ATOM 1236 C C . SER A 1 153 ? -1.310 -7.074 3.948 1.00 83.75 153 SER A C 1
ATOM 1238 O O . SER A 1 153 ? -2.255 -7.860 4.077 1.00 83.75 153 SER A O 1
ATOM 1240 N N . TYR A 1 154 ? -1.392 -6.012 3.148 1.00 87.12 154 TYR A N 1
ATOM 1241 C CA . TYR A 1 154 ? -2.606 -5.687 2.399 1.00 87.12 154 TYR A CA 1
ATOM 1242 C C . TYR A 1 154 ? -2.366 -4.746 1.220 1.00 87.12 154 TYR A C 1
ATOM 1244 O O . TYR A 1 154 ? -1.470 -3.906 1.251 1.00 87.12 154 TYR A O 1
ATOM 1252 N N . TRP A 1 155 ? -3.255 -4.803 0.228 1.00 94.06 155 TRP A N 1
ATOM 1253 C CA . TRP A 1 155 ? -3.250 -3.891 -0.917 1.00 94.06 155 TRP A CA 1
ATOM 1254 C C . TRP A 1 155 ? -3.446 -2.421 -0.531 1.00 94.06 155 TRP A C 1
ATOM 1256 O O . TRP A 1 155 ? -4.311 -2.090 0.286 1.00 94.06 155 TRP A O 1
ATOM 1266 N N . LEU A 1 156 ? -2.694 -1.533 -1.183 1.00 94.06 156 LEU A N 1
ATOM 1267 C CA . LEU A 1 156 ? -2.854 -0.077 -1.154 1.00 94.06 156 LEU A CA 1
ATOM 1268 C C . LEU A 1 156 ? -3.475 0.403 -2.462 1.00 94.06 156 LEU A C 1
ATOM 1270 O O . LEU A 1 156 ? -3.310 -0.228 -3.491 1.00 94.06 156 LEU A O 1
ATOM 1274 N N . ALA A 1 157 ? -4.159 1.546 -2.476 1.00 94.75 157 ALA A N 1
ATOM 1275 C CA . ALA A 1 157 ? -4.879 1.992 -3.678 1.00 94.75 157 ALA A CA 1
ATOM 1276 C C . ALA A 1 157 ? -3.987 2.519 -4.818 1.00 94.75 157 ALA A C 1
ATOM 1278 O O . ALA A 1 157 ? -4.502 3.116 -5.757 1.00 94.75 157 ALA A O 1
ATOM 1279 N N . MET A 1 158 ? -2.669 2.370 -4.745 1.00 94.19 158 MET A N 1
ATOM 1280 C CA . MET A 1 158 ? -1.746 2.934 -5.728 1.00 94.19 158 MET A CA 1
ATOM 1281 C C . MET A 1 158 ? -1.318 1.895 -6.765 1.00 94.19 158 MET A C 1
ATOM 1283 O O . MET A 1 158 ? -1.224 0.709 -6.452 1.00 94.19 158 MET A O 1
ATOM 1287 N N . LYS A 1 159 ? -1.069 2.362 -7.990 1.00 95.94 159 LYS A N 1
ATOM 1288 C CA . LYS A 1 159 ? -0.550 1.565 -9.105 1.00 95.94 159 LYS A CA 1
ATOM 1289 C C . LYS A 1 159 ? 0.562 2.306 -9.826 1.00 95.94 159 LYS A C 1
ATOM 1291 O O . LYS A 1 159 ? 0.577 3.539 -9.807 1.00 95.94 159 LYS A O 1
ATOM 1296 N N . ARG A 1 160 ? 1.449 1.572 -10.490 1.00 96.19 160 ARG A N 1
ATOM 1297 C CA . ARG A 1 160 ? 2.438 2.160 -11.392 1.00 96.19 160 ARG A CA 1
ATOM 1298 C C . ARG A 1 160 ? 1.723 2.837 -12.557 1.00 96.19 160 ARG A C 1
ATOM 1300 O O . ARG A 1 160 ? 0.728 2.327 -13.085 1.00 96.19 160 ARG A O 1
ATOM 1307 N N . ASP A 1 161 ? 2.196 4.017 -12.929 1.00 95.38 161 ASP A N 1
ATOM 1308 C CA . ASP A 1 161 ? 1.661 4.743 -14.070 1.00 95.38 161 ASP A CA 1
ATOM 1309 C C . ASP A 1 161 ? 2.038 4.039 -15.384 1.00 95.38 161 ASP A C 1
ATOM 1311 O O . ASP A 1 161 ? 3.150 3.541 -15.561 1.00 95.38 161 ASP A O 1
ATOM 1315 N N . LYS A 1 162 ? 1.087 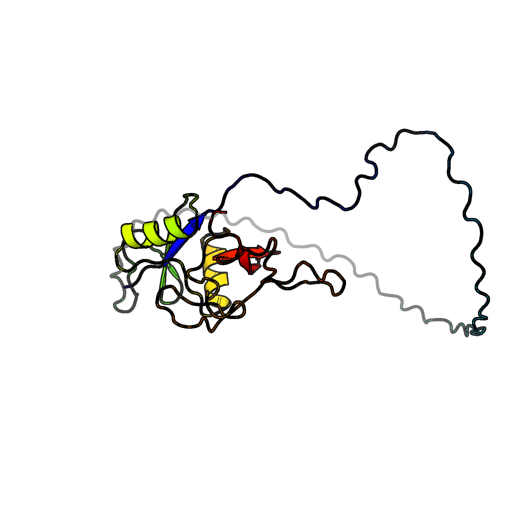3.981 -16.322 1.00 91.19 162 LYS A N 1
ATOM 1316 C CA . LYS A 1 162 ? 1.270 3.267 -17.597 1.00 91.19 162 LYS A CA 1
ATOM 1317 C C . LYS A 1 162 ? 2.081 4.062 -18.616 1.00 91.19 162 LYS A C 1
ATOM 1319 O O . LYS A 1 162 ? 2.538 3.491 -19.603 1.00 91.19 162 LYS A O 1
ATOM 1324 N N . GLN A 1 163 ? 2.172 5.376 -18.443 1.00 92.25 163 GLN A N 1
ATOM 1325 C CA . GLN A 1 163 ? 2.890 6.282 -19.330 1.00 92.25 163 GLN A CA 1
ATOM 1326 C C . GLN A 1 163 ? 4.290 6.607 -18.795 1.00 92.25 163 GLN A C 1
ATOM 1328 O O . GLN A 1 163 ? 5.179 6.922 -19.585 1.00 92.25 163 GLN A O 1
ATOM 1333 N N . ASP A 1 164 ? 4.494 6.511 -17.482 1.00 92.50 164 ASP A N 1
ATOM 1334 C CA . ASP A 1 164 ? 5.752 6.789 -16.799 1.00 92.50 164 ASP A CA 1
ATOM 1335 C C . ASP A 1 164 ? 6.003 5.771 -15.678 1.00 92.50 164 ASP A C 1
ATOM 1337 O O . ASP A 1 164 ? 5.509 5.906 -14.562 1.00 92.50 164 ASP A O 1
ATOM 1341 N N . VAL A 1 165 ? 6.826 4.759 -15.960 1.00 88.56 165 VAL A N 1
ATOM 1342 C CA . VAL A 1 165 ? 7.118 3.644 -15.038 1.00 88.56 165 VAL A CA 1
ATOM 1343 C C . VAL A 1 165 ? 7.735 4.066 -13.696 1.00 88.56 165 VAL A C 1
ATOM 1345 O O . VAL A 1 165 ? 7.775 3.265 -12.759 1.00 88.56 165 VAL A O 1
ATOM 1348 N N . TYR A 1 166 ? 8.216 5.308 -13.589 1.00 89.44 166 TYR A N 1
ATOM 1349 C CA . TYR A 1 166 ? 8.769 5.875 -12.358 1.00 89.44 166 TYR A CA 1
ATOM 1350 C C . TYR A 1 166 ? 7.715 6.562 -11.483 1.00 89.44 166 TYR A C 1
ATOM 1352 O O . TYR A 1 166 ? 8.028 6.979 -10.365 1.00 89.44 166 TYR A O 1
ATOM 1360 N N . LYS A 1 167 ? 6.476 6.690 -11.966 1.00 94.44 167 LYS A N 1
ATOM 1361 C CA . LYS A 1 167 ? 5.372 7.314 -11.240 1.00 94.44 167 LYS A CA 1
ATOM 1362 C C . LYS A 1 167 ? 4.403 6.286 -10.682 1.00 94.44 167 LYS A C 1
ATOM 1364 O O . LYS A 1 167 ? 4.159 5.232 -11.262 1.00 94.44 167 LYS A O 1
ATOM 1369 N N . TRP A 1 168 ? 3.797 6.669 -9.564 1.00 96.31 168 TRP A N 1
ATOM 1370 C CA . TRP A 1 168 ? 2.719 5.937 -8.914 1.00 96.31 168 TRP A CA 1
ATOM 1371 C C . TRP A 1 168 ? 1.492 6.831 -8.825 1.00 96.31 168 TRP A C 1
ATOM 1373 O O . TRP A 1 168 ? 1.583 7.999 -8.438 1.00 96.31 168 TRP A O 1
ATOM 1383 N N . VAL A 1 169 ? 0.338 6.278 -9.171 1.00 96.75 169 VAL A N 1
ATOM 1384 C CA . VAL A 1 169 ? -0.926 7.006 -9.259 1.00 96.75 169 VAL A CA 1
ATOM 1385 C C . VAL A 1 169 ? -2.008 6.336 -8.426 1.00 96.75 169 VAL A C 1
ATOM 1387 O O . VAL A 1 169 ? -2.054 5.118 -8.261 1.00 96.75 169 VAL A O 1
ATOM 1390 N N . LEU A 1 170 ? -2.897 7.162 -7.889 1.00 93.50 170 LEU A N 1
ATOM 1391 C CA . LEU A 1 170 ? -4.136 6.751 -7.243 1.00 93.50 170 LEU A CA 1
ATOM 1392 C C . LEU A 1 170 ? -5.193 6.375 -8.297 1.00 93.50 170 LEU A C 1
ATOM 1394 O O . LEU A 1 170 ? -5.076 6.777 -9.457 1.00 93.50 170 LEU A O 1
ATOM 1398 N N . PRO A 1 171 ? -6.305 5.710 -7.923 1.00 87.25 171 PRO A N 1
ATOM 1399 C CA . PRO A 1 171 ? -7.306 5.259 -8.894 1.00 87.25 171 PRO A CA 1
ATOM 1400 C C . PRO A 1 171 ? -8.024 6.408 -9.618 1.00 87.25 171 PRO A C 1
ATOM 1402 O O . PRO A 1 171 ? -8.680 6.197 -10.634 1.00 87.25 171 PRO A O 1
ATOM 1405 N N . ASN A 1 172 ? -7.930 7.631 -9.090 1.00 86.81 172 ASN A N 1
ATOM 1406 C CA . ASN A 1 172 ? -8.457 8.845 -9.710 1.00 86.81 172 ASN A CA 1
ATOM 1407 C C . ASN A 1 172 ? -7.434 9.575 -10.605 1.00 86.81 172 ASN A C 1
ATOM 1409 O O . ASN A 1 172 ? -7.721 10.683 -11.052 1.00 86.81 172 ASN A O 1
ATOM 1413 N N . GLY A 1 173 ? -6.256 8.986 -10.836 1.00 90.56 173 GLY A N 1
ATOM 1414 C CA . GLY A 1 173 ? -5.187 9.536 -11.671 1.00 90.56 173 GLY A CA 1
ATOM 1415 C C . GLY A 1 173 ? -4.308 10.585 -10.988 1.00 90.56 173 GLY A C 1
ATOM 1416 O O . GLY A 1 173 ? -3.421 11.136 -11.631 1.00 90.56 173 GLY A O 1
ATOM 1417 N N . GLN A 1 174 ? -4.534 10.894 -9.708 1.00 93.38 174 GLN A N 1
ATOM 1418 C CA . GLN A 1 174 ? -3.632 11.782 -8.973 1.00 93.38 174 GLN A CA 1
ATOM 1419 C C . GLN A 1 174 ? -2.321 11.065 -8.650 1.00 93.38 174 GLN A C 1
ATOM 1421 O O . GLN A 1 174 ? -2.336 9.902 -8.252 1.00 93.38 174 GLN A O 1
ATOM 1426 N N . GLU A 1 175 ? -1.204 11.778 -8.768 1.00 95.06 175 GLU A N 1
ATOM 1427 C CA . GLU A 1 175 ? 0.107 11.275 -8.361 1.00 95.06 175 GLU A CA 1
ATOM 1428 C C . GLU A 1 175 ? 0.161 11.056 -6.843 1.00 95.06 175 GLU A C 1
ATOM 1430 O O . GLU A 1 175 ? -0.363 11.850 -6.052 1.00 95.06 175 GLU A O 1
ATOM 1435 N N . VAL A 1 176 ? 0.784 9.954 -6.435 1.00 94.50 176 VAL A N 1
ATOM 1436 C CA . VAL A 1 176 ? 1.022 9.637 -5.029 1.00 94.50 176 VAL A CA 1
ATOM 1437 C C . VAL A 1 176 ? 2.159 10.510 -4.504 1.00 94.50 176 VAL A C 1
ATOM 1439 O O . VAL A 1 176 ? 3.239 10.557 -5.078 1.00 94.50 176 VAL A O 1
ATOM 1442 N N . THR A 1 177 ? 1.931 11.190 -3.380 1.00 92.44 177 THR A N 1
ATOM 1443 C CA . THR A 1 177 ? 2.907 12.131 -2.800 1.00 92.44 177 THR A CA 1
ATOM 1444 C C . THR A 1 177 ? 3.622 11.600 -1.561 1.00 92.44 177 THR A C 1
ATOM 1446 O O . THR A 1 177 ? 4.513 12.263 -1.037 1.00 92.44 177 THR A O 1
ATOM 1449 N N . TYR A 1 178 ? 3.203 10.450 -1.037 1.00 93.25 178 TYR A N 1
ATOM 1450 C CA . TYR A 1 178 ? 3.765 9.853 0.169 1.00 93.25 178 TYR A CA 1
ATOM 1451 C C . TYR A 1 178 ? 4.177 8.413 -0.110 1.00 93.25 178 TYR A C 1
ATOM 1453 O O . TYR A 1 178 ? 3.380 7.624 -0.615 1.00 93.25 178 TYR A O 1
ATOM 1461 N N . PHE A 1 179 ? 5.406 8.085 0.283 1.00 92.38 179 PHE A N 1
ATOM 1462 C CA . PHE A 1 179 ? 5.971 6.753 0.163 1.00 92.38 179 PHE A CA 1
ATOM 1463 C C . PHE A 1 179 ? 6.756 6.394 1.422 1.00 92.38 179 PHE A C 1
ATOM 1465 O O . PHE A 1 179 ? 7.529 7.204 1.940 1.00 92.38 179 PHE A O 1
ATOM 1472 N N . ASN A 1 180 ? 6.615 5.151 1.866 1.00 92.69 180 ASN A N 1
ATOM 1473 C CA . ASN A 1 180 ? 7.451 4.521 2.886 1.00 92.69 180 ASN A CA 1
ATOM 1474 C C . ASN A 1 180 ? 7.957 3.164 2.385 1.00 92.69 180 ASN A C 1
ATOM 1476 O O . ASN A 1 180 ? 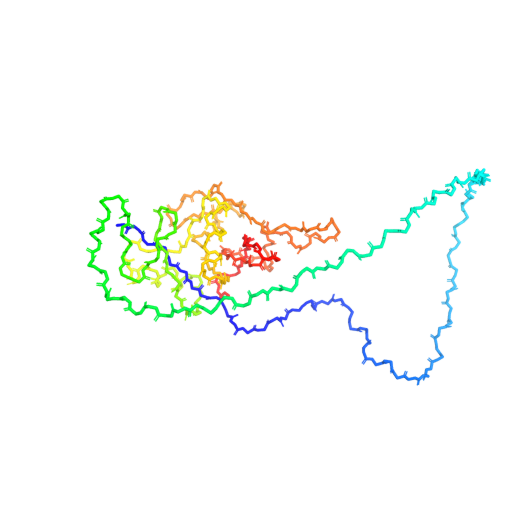7.817 2.146 3.065 1.00 92.69 180 ASN A O 1
ATOM 1480 N N . TRP A 1 181 ? 8.539 3.163 1.184 1.00 92.56 181 TRP A N 1
ATOM 1481 C CA . TRP A 1 181 ? 9.169 1.990 0.585 1.00 92.56 181 TRP A CA 1
ATOM 1482 C C . TRP A 1 181 ? 10.078 1.262 1.571 1.00 92.56 181 TRP A C 1
ATOM 1484 O O . TRP A 1 181 ? 10.814 1.889 2.347 1.00 92.56 181 TRP A O 1
ATOM 1494 N N . LYS A 1 182 ? 10.025 -0.068 1.534 1.00 88.25 182 LYS A N 1
ATOM 1495 C CA . LYS A 1 182 ? 10.986 -0.914 2.231 1.00 88.25 182 LYS A CA 1
ATOM 1496 C C . LYS A 1 182 ? 12.376 -0.585 1.686 1.00 88.25 182 LYS A C 1
ATOM 1498 O O . LYS A 1 182 ? 12.613 -0.564 0.484 1.00 88.25 182 LYS A O 1
ATOM 1503 N N . LYS A 1 183 ? 13.291 -0.286 2.604 1.00 84.06 183 LYS A N 1
ATOM 1504 C CA . LYS A 1 183 ? 14.699 -0.023 2.304 1.00 84.06 183 LYS A CA 1
ATOM 1505 C C . LYS A 1 183 ? 15.561 -1.056 3.001 1.00 84.06 183 LYS A C 1
ATOM 1507 O O . LYS A 1 183 ? 15.249 -1.486 4.117 1.00 84.06 183 LYS A O 1
ATOM 1512 N N . LYS A 1 184 ? 16.686 -1.398 2.386 1.00 75.06 184 LYS A N 1
ATOM 1513 C CA . LYS A 1 184 ? 17.693 -2.267 2.993 1.00 75.06 184 LYS A CA 1
ATOM 1514 C C . LYS A 1 184 ? 18.224 -1.702 4.311 1.00 75.06 184 LYS A C 1
ATOM 1516 O O . LYS A 1 184 ? 18.421 -0.498 4.477 1.00 75.06 184 LYS A O 1
ATOM 1521 N N . LYS A 1 185 ? 18.530 -2.609 5.241 1.00 70.69 185 LYS A N 1
ATOM 1522 C CA . LYS A 1 185 ? 19.206 -2.293 6.512 1.00 70.69 185 LYS A CA 1
ATOM 1523 C C . LYS A 1 185 ? 20.734 -2.308 6.384 1.00 70.69 185 LYS A C 1
ATOM 1525 O O . LYS A 1 185 ? 21.421 -1.613 7.128 1.00 70.69 185 LYS A O 1
ATOM 1530 N N . TYR A 1 186 ? 21.264 -3.074 5.428 1.00 75.56 186 TYR A N 1
ATOM 1531 C CA . TYR A 1 186 ? 22.699 -3.253 5.211 1.00 75.56 186 TYR A CA 1
ATOM 1532 C C . TYR A 1 186 ? 23.095 -2.899 3.777 1.00 75.56 186 TYR A C 1
ATOM 1534 O O . TYR A 1 186 ? 22.389 -3.217 2.825 1.00 75.56 186 TYR A O 1
ATOM 1542 N N . ARG A 1 187 ? 24.253 -2.243 3.623 1.00 64.56 187 ARG A N 1
ATOM 1543 C CA . ARG A 1 187 ? 24.707 -1.651 2.351 1.00 64.56 187 ARG A CA 1
ATOM 1544 C C . ARG A 1 187 ? 24.957 -2.674 1.234 1.00 64.56 187 ARG A C 1
ATOM 1546 O O . ARG A 1 187 ? 24.855 -2.302 0.073 1.00 64.56 187 ARG A O 1
ATOM 1553 N N . TRP A 1 188 ? 25.289 -3.921 1.570 1.00 72.25 188 TRP A N 1
ATOM 1554 C CA . TRP A 1 188 ? 25.687 -4.964 0.611 1.00 72.25 188 TRP A CA 1
ATOM 1555 C C . TRP A 1 188 ? 24.525 -5.796 0.041 1.00 72.25 188 TRP A C 1
ATOM 1557 O O . TRP A 1 188 ? 24.775 -6.727 -0.712 1.00 72.25 188 TRP A O 1
ATOM 1567 N N . LEU A 1 189 ? 23.273 -5.477 0.381 1.00 61.94 189 LEU A N 1
ATOM 1568 C CA . LEU A 1 189 ? 22.082 -6.161 -0.134 1.00 61.94 189 LEU A CA 1
ATOM 1569 C C . LEU A 1 189 ? 21.292 -5.201 -1.036 1.00 61.94 189 LEU A C 1
ATOM 1571 O O . LEU A 1 189 ? 20.304 -4.616 -0.597 1.00 61.94 189 LEU A O 1
ATOM 1575 N N . SER A 1 190 ? 21.785 -4.951 -2.255 1.00 56.09 190 SER A N 1
ATOM 1576 C CA . SER A 1 190 ? 21.174 -4.006 -3.209 1.00 56.09 190 SER A CA 1
ATOM 1577 C C . SER A 1 190 ? 19.797 -4.434 -3.704 1.00 56.09 190 SER A C 1
ATOM 1579 O O . SER A 1 190 ? 18.973 -3.570 -3.971 1.00 56.09 190 SER A O 1
ATOM 1581 N N . ASP A 1 191 ? 19.539 -5.736 -3.755 1.00 58.97 191 ASP A N 1
ATOM 1582 C CA . ASP A 1 191 ? 18.388 -6.304 -4.466 1.00 58.97 191 ASP A CA 1
ATOM 1583 C C . ASP A 1 191 ? 17.141 -6.419 -3.562 1.00 58.97 191 ASP A C 1
ATOM 1585 O O . ASP A 1 191 ? 16.238 -7.200 -3.829 1.00 58.97 191 ASP A O 1
ATOM 1589 N N . LEU A 1 192 ? 17.110 -5.672 -2.448 1.00 68.75 192 LEU A N 1
ATOM 1590 C CA . LEU A 1 192 ? 16.019 -5.660 -1.459 1.00 68.75 192 LEU A CA 1
ATOM 1591 C C . LEU A 1 192 ? 15.349 -4.282 -1.296 1.00 68.75 192 LEU A C 1
ATOM 1593 O O . LEU A 1 192 ? 14.527 -4.120 -0.389 1.00 68.75 192 LEU A O 1
ATOM 1597 N N . ASP A 1 193 ? 15.760 -3.281 -2.081 1.00 84.50 193 ASP A N 1
ATOM 1598 C CA . ASP A 1 193 ? 15.157 -1.945 -2.058 1.00 84.50 193 ASP A CA 1
ATOM 1599 C C . ASP A 1 193 ? 13.882 -1.929 -2.912 1.00 84.50 193 ASP A C 1
ATOM 1601 O O . ASP A 1 193 ? 13.910 -2.378 -4.054 1.00 84.50 193 ASP A O 1
ATOM 1605 N N . GLU A 1 194 ? 12.803 -1.356 -2.371 1.00 89.94 194 GLU A N 1
ATOM 1606 C CA . GLU A 1 194 ? 11.543 -1.181 -3.096 1.00 89.94 194 GLU A CA 1
ATOM 1607 C C . GLU A 1 194 ? 11.385 0.256 -3.633 1.00 89.94 194 GLU A C 1
ATOM 1609 O O . GLU A 1 194 ? 11.885 1.214 -3.020 1.00 89.94 194 GLU A O 1
ATOM 1614 N N . PRO A 1 195 ? 10.658 0.448 -4.746 1.00 92.25 195 PRO A N 1
ATOM 1615 C CA . PRO A 1 195 ? 10.090 -0.603 -5.590 1.00 92.25 195 PRO A CA 1
ATOM 1616 C C . PRO A 1 195 ? 11.163 -1.323 -6.427 1.00 92.25 195 PRO A C 1
ATOM 1618 O O . PRO A 1 195 ? 12.013 -0.656 -7.027 1.00 92.25 195 PRO A O 1
ATOM 1621 N N . SER A 1 196 ? 11.130 -2.654 -6.462 1.00 88.75 196 SER A N 1
ATOM 1622 C CA . SER A 1 196 ? 12.129 -3.496 -7.135 1.00 88.75 196 SER A CA 1
ATOM 1623 C C . SER A 1 196 ? 11.733 -3.885 -8.561 1.00 88.75 196 SER A C 1
ATOM 1625 O O . SER A 1 196 ? 12.608 -4.141 -9.395 1.00 88.75 196 SER A O 1
ATOM 1627 N N . ASN A 1 197 ? 10.437 -3.850 -8.878 1.00 89.56 197 ASN A N 1
ATOM 1628 C CA . ASN A 1 197 ? 9.873 -4.286 -10.150 1.00 89.56 197 ASN A CA 1
ATOM 1629 C C . ASN A 1 197 ? 10.368 -5.674 -10.589 1.00 89.56 197 ASN A C 1
ATOM 1631 O O . ASN A 1 197 ? 10.752 -5.890 -11.747 1.00 89.56 197 ASN A O 1
ATOM 1635 N N . THR A 1 198 ? 10.401 -6.611 -9.648 1.00 82.56 198 THR A N 1
ATOM 1636 C CA . THR A 1 198 ? 10.833 -7.989 -9.857 1.00 82.56 198 THR A CA 1
ATOM 1637 C C . THR A 1 198 ? 10.010 -8.637 -10.971 1.00 82.56 198 THR A C 1
ATOM 1639 O O . THR A 1 198 ? 8.795 -8.502 -11.059 1.00 82.56 198 THR A O 1
ATOM 1642 N N . GLY A 1 199 ? 10.684 -9.276 -11.931 1.00 81.19 199 GLY A N 1
ATOM 1643 C CA . GLY A 1 199 ? 10.023 -9.853 -13.109 1.00 81.19 199 GLY A CA 1
ATOM 1644 C C . GLY A 1 199 ? 9.441 -8.830 -14.100 1.00 81.19 199 GLY A C 1
ATOM 1645 O O . GLY A 1 199 ? 8.989 -9.224 -15.174 1.00 81.19 199 GLY A O 1
ATOM 1646 N N . GLY A 1 200 ? 9.474 -7.528 -13.800 1.00 87.00 200 GLY A N 1
ATOM 1647 C CA . GLY A 1 200 ? 9.058 -6.452 -14.700 1.00 87.00 200 GLY A CA 1
ATOM 1648 C C . GLY A 1 200 ? 7.550 -6.194 -14.780 1.00 87.00 200 GLY A C 1
ATOM 1649 O O . GLY A 1 200 ? 7.117 -5.566 -15.746 1.00 87.00 200 GLY A O 1
ATOM 1650 N N . HIS A 1 201 ? 6.759 -6.698 -13.831 1.00 89.62 201 HIS A N 1
ATOM 1651 C CA . HIS A 1 201 ? 5.293 -6.580 -13.829 1.00 89.62 201 HIS A CA 1
ATOM 1652 C C . HIS A 1 201 ? 4.701 -6.321 -12.431 1.00 89.62 201 HIS A C 1
ATOM 1654 O O . HIS A 1 201 ? 3.526 -6.597 -12.177 1.00 89.62 201 HIS A O 1
ATOM 1660 N N . GLU A 1 202 ? 5.490 -5.733 -11.528 1.00 92.62 202 GLU A N 1
ATOM 1661 C CA . GLU A 1 202 ? 5.024 -5.329 -10.200 1.00 92.62 202 GLU A CA 1
ATOM 1662 C C . GLU A 1 202 ? 4.423 -3.924 -10.252 1.00 92.62 202 GLU A C 1
ATOM 1664 O O . GLU A 1 202 ? 5.049 -2.915 -9.929 1.00 92.62 202 GLU A O 1
ATOM 1669 N N . ASP A 1 203 ? 3.187 -3.844 -10.735 1.00 96.00 203 ASP A N 1
ATOM 1670 C CA . ASP A 1 203 ? 2.502 -2.571 -10.982 1.00 96.00 203 ASP A CA 1
ATOM 1671 C C . ASP A 1 203 ? 1.493 -2.190 -9.891 1.00 96.00 203 ASP A C 1
ATOM 1673 O O . ASP A 1 203 ? 0.806 -1.169 -10.006 1.00 96.00 203 ASP A O 1
ATOM 1677 N N . CYS A 1 204 ? 1.390 -2.987 -8.831 1.00 96.06 204 CYS A N 1
ATOM 1678 C CA . CYS A 1 204 ? 0.530 -2.753 -7.678 1.00 96.06 204 CYS A CA 1
ATOM 1679 C C . CYS A 1 204 ? 1.366 -2.628 -6.404 1.00 96.06 204 CYS A C 1
ATOM 1681 O O . CYS A 1 204 ? 2.548 -2.940 -6.407 1.00 96.06 204 CYS A O 1
ATOM 1683 N N . VAL A 1 205 ? 0.778 -2.120 -5.317 1.00 95.12 205 VAL A N 1
ATOM 1684 C CA . VAL A 1 205 ? 1.513 -1.915 -4.060 1.00 95.12 205 VAL A CA 1
ATOM 1685 C C . VAL A 1 205 ? 0.787 -2.557 -2.903 1.00 95.12 205 VAL A C 1
ATOM 1687 O O . VAL A 1 205 ? -0.407 -2.321 -2.691 1.00 95.12 205 VAL A O 1
ATOM 1690 N N . GLU A 1 206 ? 1.540 -3.295 -2.105 1.00 92.25 206 GLU A N 1
ATOM 1691 C CA . GLU A 1 206 ? 1.110 -3.772 -0.805 1.00 92.25 206 GLU A CA 1
ATOM 1692 C C . GLU A 1 206 ? 1.816 -3.024 0.331 1.00 92.25 206 GLU A C 1
ATOM 1694 O O . GLU A 1 206 ? 2.910 -2.468 0.201 1.00 92.25 206 GLU A O 1
ATOM 1699 N N . SER A 1 207 ? 1.164 -3.030 1.486 1.00 90.56 207 SER A N 1
ATOM 1700 C CA . SER A 1 207 ? 1.839 -2.898 2.764 1.00 90.56 207 SER A CA 1
ATOM 1701 C C . SER A 1 207 ? 2.466 -4.243 3.114 1.00 90.56 207 SER A C 1
ATOM 1703 O O . SER A 1 207 ? 1.759 -5.244 3.133 1.00 90.56 207 SER A O 1
ATOM 1705 N N . TYR A 1 208 ? 3.747 -4.241 3.457 1.00 86.38 208 TYR A N 1
ATOM 1706 C CA . TYR A 1 208 ? 4.533 -5.394 3.874 1.00 86.38 208 TYR A CA 1
ATOM 1707 C C . TYR A 1 208 ? 5.123 -5.148 5.268 1.00 86.38 208 TYR A C 1
ATOM 1709 O O . TYR A 1 208 ? 5.732 -4.104 5.518 1.00 86.38 208 TYR A O 1
ATOM 1717 N N . ILE A 1 209 ? 4.948 -6.098 6.190 1.00 83.69 209 ILE A N 1
ATOM 1718 C CA . ILE A 1 209 ? 5.492 -5.992 7.552 1.00 83.69 209 ILE A CA 1
ATOM 1719 C C . ILE A 1 209 ? 6.967 -6.409 7.550 1.00 83.69 209 ILE A C 1
ATOM 1721 O O . ILE A 1 209 ? 7.312 -7.558 7.288 1.00 83.69 209 ILE A O 1
ATOM 1725 N N . TYR A 1 210 ? 7.846 -5.475 7.899 1.00 81.31 210 TYR A N 1
ATOM 1726 C CA . TYR A 1 210 ? 9.291 -5.653 7.953 1.00 81.31 210 TYR A CA 1
ATOM 1727 C C . TYR A 1 210 ? 9.826 -5.308 9.347 1.00 81.31 210 TYR A C 1
ATOM 1729 O O . TYR A 1 210 ? 9.844 -4.140 9.729 1.00 81.31 210 TYR A O 1
ATOM 1737 N N . TYR A 1 211 ? 10.273 -6.324 10.100 1.00 76.62 211 TYR A N 1
ATOM 1738 C CA . TYR A 1 211 ? 10.782 -6.191 11.480 1.00 76.62 211 TYR A CA 1
ATOM 1739 C C . TYR A 1 211 ? 9.885 -5.332 12.391 1.00 76.62 211 TYR A C 1
ATOM 1741 O O . TYR A 1 211 ? 10.385 -4.483 13.122 1.00 76.62 211 TYR A O 1
ATOM 1749 N N . ASP A 1 212 ? 8.570 -5.541 12.311 1.00 78.00 212 ASP A N 1
ATOM 1750 C CA . ASP A 1 212 ? 7.522 -4.827 13.063 1.00 78.00 212 ASP A CA 1
ATOM 1751 C C . ASP A 1 212 ? 7.110 -3.449 12.511 1.00 78.00 212 ASP A C 1
ATOM 1753 O O . ASP A 1 212 ? 6.197 -2.819 13.044 1.00 78.00 212 ASP A O 1
ATOM 1757 N N . GLU A 1 213 ? 7.693 -2.997 11.399 1.00 82.81 213 GLU A N 1
ATOM 1758 C CA . GLU A 1 213 ? 7.263 -1.788 10.692 1.00 82.81 213 GLU A CA 1
ATOM 1759 C C . GLU A 1 213 ? 6.517 -2.140 9.403 1.00 82.81 213 GLU A C 1
ATOM 1761 O O . GLU A 1 213 ? 7.001 -2.922 8.589 1.00 82.81 213 GLU A O 1
ATOM 1766 N N . ALA A 1 214 ? 5.378 -1.502 9.144 1.00 86.81 214 ALA A N 1
ATOM 1767 C CA . ALA A 1 214 ? 4.761 -1.581 7.826 1.00 86.81 214 ALA A CA 1
ATOM 1768 C C . ALA A 1 214 ? 5.496 -0.678 6.829 1.00 86.81 214 ALA A C 1
ATOM 1770 O O . ALA A 1 214 ? 5.654 0.531 7.039 1.00 86.81 214 ALA A O 1
ATOM 1771 N N . LYS A 1 215 ? 5.942 -1.280 5.730 1.00 91.19 215 LYS A N 1
ATOM 1772 C CA . LYS A 1 215 ? 6.612 -0.637 4.598 1.00 91.19 215 LYS A CA 1
ATOM 1773 C C . LYS A 1 215 ? 5.849 -0.910 3.312 1.00 91.19 215 LYS A C 1
ATOM 1775 O O . LYS A 1 215 ? 5.020 -1.806 3.266 1.00 91.19 215 LYS A O 1
ATOM 1780 N N . MET A 1 216 ? 6.115 -0.129 2.275 1.00 93.06 216 MET A N 1
ATOM 1781 C CA . MET A 1 216 ? 5.559 -0.392 0.948 1.00 93.06 216 MET A CA 1
ATOM 1782 C C . MET A 1 216 ? 6.455 -1.349 0.166 1.00 93.06 216 MET A C 1
ATOM 1784 O O . MET A 1 216 ? 7.683 -1.226 0.224 1.00 93.06 216 MET A O 1
ATOM 1788 N N . ASN A 1 217 ? 5.811 -2.245 -0.570 1.00 92.44 217 ASN A N 1
ATOM 1789 C CA . ASN A 1 217 ? 6.404 -3.163 -1.532 1.00 92.44 217 ASN A CA 1
ATOM 1790 C C . ASN A 1 217 ? 5.607 -3.068 -2.838 1.00 92.44 217 ASN A C 1
ATOM 1792 O O . ASN A 1 217 ? 4.373 -3.066 -2.773 1.00 92.44 217 ASN A O 1
ATOM 1796 N N . ASP A 1 218 ? 6.268 -2.941 -3.990 1.00 94.00 218 ASP A N 1
ATOM 1797 C CA . ASP A 1 218 ? 5.574 -3.201 -5.247 1.00 94.00 218 ASP A CA 1
ATOM 1798 C C . ASP A 1 218 ? 5.409 -4.706 -5.452 1.00 94.00 218 ASP A C 1
ATOM 1800 O O . ASP A 1 218 ? 6.173 -5.515 -4.941 1.00 94.00 218 ASP A O 1
ATOM 1804 N N . LEU A 1 219 ? 4.319 -5.086 -6.107 1.00 92.50 219 LEU A N 1
ATOM 1805 C CA . LEU A 1 219 ? 3.973 -6.476 -6.334 1.00 92.50 219 LEU A CA 1
ATOM 1806 C C . LEU A 1 219 ? 3.127 -6.615 -7.598 1.00 92.50 219 LEU A C 1
ATOM 1808 O O . LEU A 1 219 ? 2.437 -5.680 -8.023 1.00 92.50 219 LEU A O 1
ATOM 1812 N N . GLU A 1 220 ? 3.160 -7.799 -8.199 1.00 93.81 220 GLU A N 1
ATOM 1813 C CA . GLU A 1 220 ? 2.268 -8.162 -9.293 1.00 93.81 220 GLU A CA 1
ATOM 1814 C C . GLU A 1 220 ? 0.805 -8.010 -8.862 1.00 93.81 220 GLU A C 1
ATOM 1816 O O . GLU A 1 220 ? 0.397 -8.449 -7.788 1.00 93.81 220 GLU A O 1
ATOM 1821 N N . CYS A 1 221 ? -0.022 -7.396 -9.705 1.00 93.81 221 CYS A N 1
ATOM 1822 C CA . CYS A 1 221 ? -1.415 -7.100 -9.355 1.00 93.81 221 CYS A CA 1
ATOM 1823 C C . CYS A 1 221 ? -2.301 -8.346 -9.177 1.00 93.81 221 CYS A C 1
ATOM 1825 O O . CYS A 1 221 ? -3.360 -8.257 -8.546 1.00 93.81 221 CYS A O 1
ATOM 1827 N N . ASP A 1 222 ? -1.877 -9.478 -9.740 1.00 92.44 222 ASP A N 1
ATOM 1828 C CA . ASP A 1 222 ? -2.577 -10.765 -9.699 1.00 92.44 222 ASP A CA 1
ATOM 1829 C C . ASP A 1 222 ? -2.096 -11.686 -8.560 1.00 92.44 222 ASP A C 1
ATOM 1831 O O . ASP A 1 222 ? -2.545 -12.831 -8.477 1.00 92.44 222 ASP A O 1
ATOM 1835 N N . ALA A 1 223 ? -1.202 -11.185 -7.699 1.00 84.38 223 ALA A N 1
ATOM 1836 C CA . ALA A 1 223 ? -0.605 -11.923 -6.588 1.00 84.38 223 ALA A CA 1
ATOM 1837 C C . ALA A 1 223 ? -1.535 -12.147 -5.383 1.00 84.38 223 ALA A C 1
ATOM 1839 O O . ALA A 1 223 ? -2.671 -11.612 -5.348 1.00 84.38 223 ALA A O 1
#

pLDDT: mean 70.33, std 21.65, range [22.58, 96.75]

Mean predicted aligned error: 17.66 Å

Organism: NCBI:txid2018661

Radius of gyration: 29.34 Å; Cα contacts (8 Å, |Δi|>4): 272; chains: 1; bounding box: 82×54×71 Å